Protein AF-A0A1S1NSP8-F1 (afdb_monomer_lite)

Radius of gyration: 18.11 Å; chains: 1; bounding box: 42×46×45 Å

Sequence (226 aa):
MHEIIEPLDAGSFDSPSVDLDLDGEVYVHHPELSVTLRQEPLYSPIDFTTSRAVPGLSDEYPLNHYQHVVRASGTCTVADESHNFNGLGWRDRTWGFRNESVSWVDYTCACITLDDHAVVLYRVIDPSGRIRSRAWQIDDCGQHELGEFSFVRNASGLLAEAAWETVSGQATVTTTRTLGGFWNPLGPGRHHGPTCSVYDEFLELRTDADAPASALVEHGIIRNVS

Organism: NCBI:txid1858794

Foldseek 3Di:
DDDDDFDDDVPDQDTPAWHDDPQAWIFGHDPFKTWTKGWAFAFDKDWCQVVLLPAFPDPVWGKTKIKTKTFIWTWMAGPNDIDTDTGIDMDMDIDIHHDPLQAFAKKKWKWKDADFKIKIWIWTQHPVRDIRIWMWITGHVGIDTFDDKDFDADPVRHGAKIWTADPVGIKMKGFPDWPDKDWDDPDDPDDDFKDWTKMWTWTWIAIPVRGIMIIIMMIIHIDGDD

pLDDT: mean 91.17, std 7.51, range [54.72, 98.75]

Secondary structure (DSSP, 8-state):
---------TT--B-SSEEE-TTSEEEEEETTEEEEEEEEE-SPPEEHHHH--S--SSSSS-EEEEEEEEEEEEEEEETTEEEEEEEEEEEEEEEE---HHHH-SEEEEEEEE-SS-EEEEEEEE-TTS-EEEEEEEEETTEEEE---EEEEE-TTSSEEEEEEEETTEEEEEEEEEEEEEEEE--S-SS-SS-EEEEEEEEEEEEETT--EEEEEEEEEEEE---

Structure (mmCIF, N/CA/C/O backbone):
data_AF-A0A1S1NSP8-F1
#
_entry.id   AF-A0A1S1NSP8-F1
#
loop_
_atom_site.group_PDB
_atom_site.id
_atom_site.type_symbol
_atom_site.label_atom_id
_atom_site.label_alt_id
_atom_site.label_comp_id
_atom_site.label_asym_id
_atom_site.label_entity_id
_atom_site.label_seq_id
_atom_site.pdbx_PDB_ins_code
_atom_site.Cartn_x
_atom_site.Cartn_y
_atom_site.Cartn_z
_atom_site.occupancy
_atom_site.B_iso_or_equiv
_atom_site.auth_seq_id
_atom_site.auth_comp_id
_atom_site.auth_asym_id
_atom_site.auth_atom_id
_atom_site.pdbx_PDB_model_num
ATOM 1 N N . MET A 1 1 ? 21.755 -6.036 -8.253 1.00 54.72 1 MET A N 1
ATOM 2 C CA . MET A 1 1 ? 20.348 -5.642 -8.453 1.00 54.72 1 MET A CA 1
ATOM 3 C C . MET A 1 1 ? 20.355 -4.596 -9.547 1.00 54.72 1 MET A C 1
ATOM 5 O O . MET A 1 1 ? 20.973 -3.554 -9.356 1.00 54.72 1 MET A O 1
ATOM 9 N N . HIS A 1 2 ? 19.813 -4.936 -10.711 1.00 65.31 2 HIS A N 1
ATOM 10 C CA . HIS A 1 2 ? 19.714 -4.035 -11.852 1.00 65.31 2 HIS A CA 1
ATOM 11 C C . HIS A 1 2 ? 18.261 -3.569 -11.938 1.00 65.31 2 HIS A C 1
ATOM 13 O O . HIS A 1 2 ? 17.364 -4.397 -12.038 1.00 65.31 2 HIS A O 1
ATOM 19 N N . GLU A 1 3 ? 18.033 -2.263 -11.828 1.00 77.00 3 GLU A N 1
ATOM 20 C CA . GLU A 1 3 ? 16.750 -1.665 -12.195 1.00 77.00 3 GLU A CA 1
ATOM 21 C C . GLU A 1 3 ? 16.674 -1.627 -13.723 1.00 77.00 3 GLU A C 1
ATOM 23 O O . GLU A 1 3 ? 17.626 -1.197 -14.383 1.00 77.00 3 GLU A O 1
ATOM 28 N N . ILE A 1 4 ? 15.563 -2.104 -14.280 1.00 81.56 4 ILE A N 1
ATOM 29 C CA . ILE A 1 4 ? 15.297 -2.062 -15.716 1.00 81.56 4 ILE A CA 1
ATOM 30 C C . ILE A 1 4 ? 14.279 -0.952 -15.945 1.00 81.56 4 ILE A C 1
ATOM 32 O O . ILE A 1 4 ? 13.194 -0.974 -15.373 1.00 81.56 4 ILE A O 1
ATOM 36 N N . ILE A 1 5 ? 14.646 0.025 -16.771 1.00 83.94 5 ILE A N 1
ATOM 37 C CA . ILE A 1 5 ? 13.776 1.140 -17.143 1.00 83.94 5 ILE A CA 1
ATOM 38 C C . ILE A 1 5 ? 13.500 1.017 -18.637 1.00 83.94 5 ILE A C 1
ATOM 40 O O . ILE A 1 5 ? 14.398 1.223 -19.456 1.00 83.94 5 ILE A O 1
ATOM 44 N N . GLU A 1 6 ? 12.260 0.683 -18.984 1.00 87.31 6 GLU A N 1
ATOM 45 C CA . GLU A 1 6 ? 11.806 0.534 -20.366 1.00 87.31 6 GLU A CA 1
ATOM 46 C C . GLU A 1 6 ? 10.853 1.685 -20.706 1.00 87.31 6 GLU A C 1
ATOM 48 O O . GLU A 1 6 ? 9.912 1.944 -19.953 1.00 87.31 6 GLU A O 1
ATOM 53 N N . PRO A 1 7 ? 11.087 2.427 -21.802 1.00 85.12 7 PRO A N 1
ATOM 54 C CA . PRO A 1 7 ? 10.154 3.459 -22.220 1.00 85.12 7 PRO A CA 1
ATOM 55 C C . PRO A 1 7 ? 8.831 2.819 -22.655 1.00 85.12 7 PRO A C 1
ATOM 57 O O . PRO A 1 7 ? 8.826 1.840 -23.398 1.00 85.12 7 PRO A O 1
ATOM 60 N N . LEU A 1 8 ? 7.723 3.414 -22.221 1.00 86.12 8 LEU A N 1
ATOM 61 C CA . LEU A 1 8 ? 6.367 3.031 -22.598 1.00 86.12 8 LEU A CA 1
ATOM 62 C C . LEU A 1 8 ? 5.709 4.168 -23.375 1.00 86.12 8 LEU A C 1
ATOM 64 O O . LEU A 1 8 ? 5.790 5.334 -22.976 1.00 86.12 8 LEU A O 1
ATOM 68 N N . ASP A 1 9 ? 5.032 3.822 -24.467 1.00 87.38 9 ASP A N 1
ATOM 69 C CA . ASP A 1 9 ? 4.165 4.765 -25.164 1.00 87.38 9 ASP A CA 1
ATOM 70 C C . ASP A 1 9 ? 2.986 5.163 -24.265 1.00 87.38 9 ASP A C 1
ATOM 72 O O . ASP A 1 9 ? 2.499 4.384 -23.442 1.00 87.38 9 ASP A O 1
ATOM 76 N N . ALA A 1 10 ? 2.506 6.397 -24.417 1.00 85.12 10 ALA A N 1
ATOM 77 C CA . ALA A 1 10 ? 1.412 6.904 -23.599 1.00 85.12 10 ALA A CA 1
ATOM 78 C C . ALA A 1 10 ? 0.148 6.039 -23.763 1.00 85.12 10 ALA A C 1
ATOM 80 O O . ALA A 1 10 ? -0.385 5.908 -24.864 1.00 85.12 10 ALA A O 1
ATOM 81 N N . GLY A 1 11 ? -0.349 5.492 -22.650 1.00 83.69 11 GLY A N 1
ATOM 82 C CA . GLY A 1 11 ? -1.514 4.603 -22.636 1.00 83.69 11 GLY A CA 1
ATOM 83 C C . GLY A 1 11 ? -1.214 3.143 -22.992 1.00 83.69 11 GLY A C 1
ATOM 84 O O . GLY A 1 11 ? -2.159 2.364 -23.073 1.00 83.69 11 GLY A O 1
ATOM 85 N N . SER A 1 12 ? 0.058 2.781 -23.191 1.00 88.25 12 SER A N 1
ATOM 86 C CA . SER A 1 12 ? 0.497 1.386 -23.272 1.00 88.25 12 SER A CA 1
ATOM 87 C C . SER A 1 12 ? 0.608 0.769 -21.878 1.00 88.25 12 SER A C 1
ATOM 89 O O . SER A 1 12 ? 0.947 1.457 -20.911 1.00 88.25 12 SER A O 1
ATOM 91 N N . PHE A 1 13 ? 0.364 -0.535 -21.808 1.00 89.12 13 PHE A N 1
ATOM 92 C CA . PHE A 1 13 ? 0.570 -1.373 -20.625 1.00 89.12 13 PHE A CA 1
ATOM 93 C C . PHE A 1 13 ? 1.574 -2.505 -20.895 1.00 89.12 13 PHE A C 1
ATOM 95 O O . PHE A 1 13 ? 1.852 -3.300 -20.004 1.00 89.12 13 PHE A O 1
ATOM 102 N N . ASP A 1 14 ? 2.167 -2.504 -22.093 1.00 90.94 14 ASP A N 1
ATOM 103 C CA . ASP A 1 14 ? 3.063 -3.545 -22.581 1.00 90.94 14 ASP A CA 1
ATOM 104 C C . ASP A 1 14 ? 4.452 -2.969 -22.840 1.00 90.94 14 ASP A C 1
ATOM 106 O O . ASP A 1 14 ? 4.620 -2.001 -23.595 1.00 90.94 14 ASP A O 1
ATOM 110 N N . SER A 1 15 ? 5.455 -3.590 -22.233 1.00 91.50 15 SER A N 1
ATOM 111 C CA . SER A 1 15 ? 6.875 -3.337 -22.433 1.00 91.50 15 SER A CA 1
ATOM 112 C C . SER A 1 15 ? 7.584 -4.628 -22.871 1.00 91.50 15 SER A C 1
ATOM 114 O O . SER A 1 15 ? 6.999 -5.710 -22.829 1.00 91.50 15 SER A O 1
ATOM 116 N N . PRO A 1 16 ? 8.855 -4.569 -23.310 1.00 92.06 16 PRO A N 1
ATOM 117 C CA . PRO A 1 16 ? 9.607 -5.777 -23.646 1.00 92.06 16 PRO A CA 1
ATOM 118 C C . PRO A 1 16 ? 9.678 -6.817 -22.518 1.00 92.06 16 PRO A C 1
ATOM 120 O O . PRO A 1 16 ? 9.729 -8.011 -22.814 1.00 92.06 16 PRO A O 1
ATOM 123 N N . SER A 1 17 ? 9.692 -6.375 -21.256 1.00 93.06 17 SER A N 1
ATOM 124 C CA . SER A 1 17 ? 9.825 -7.257 -20.093 1.00 93.06 17 SER A CA 1
ATOM 125 C C . SER A 1 17 ? 8.537 -7.454 -19.290 1.00 93.06 17 SER A C 1
ATOM 127 O O . SER A 1 17 ? 8.508 -8.363 -18.461 1.00 93.06 17 SER A O 1
ATOM 129 N N . VAL A 1 18 ? 7.496 -6.635 -19.475 1.00 93.25 18 VAL A N 1
ATOM 130 C CA . VAL A 1 18 ? 6.260 -6.682 -18.674 1.00 93.25 18 VAL A CA 1
ATOM 131 C C . VAL A 1 18 ? 5.030 -6.531 -19.564 1.00 93.25 18 VAL A C 1
ATOM 133 O O . VAL A 1 18 ? 4.964 -5.612 -20.372 1.00 93.25 18 VAL A O 1
ATOM 136 N N . ASP A 1 19 ? 4.045 -7.400 -19.370 1.00 94.00 19 ASP A N 1
ATOM 137 C CA . ASP A 1 19 ? 2.699 -7.301 -19.946 1.00 94.00 19 ASP A CA 1
ATOM 138 C C . ASP A 1 19 ? 1.710 -7.156 -18.783 1.00 94.00 19 ASP A C 1
ATOM 140 O O . ASP A 1 19 ? 1.723 -7.954 -17.835 1.00 94.00 19 ASP A O 1
ATOM 144 N N . LEU A 1 20 ? 0.917 -6.087 -18.812 1.00 91.56 20 LEU A N 1
ATOM 145 C CA . LEU A 1 20 ? -0.123 -5.814 -17.829 1.00 91.56 20 LEU A CA 1
ATOM 146 C C . LEU A 1 20 ? -1.486 -5.821 -18.523 1.00 91.56 20 LEU A C 1
ATOM 148 O O . LEU A 1 20 ? -1.942 -4.807 -19.060 1.00 91.56 20 LEU A O 1
ATOM 152 N N . ASP A 1 21 ? -2.190 -6.939 -18.386 1.00 89.62 21 ASP A N 1
ATOM 153 C CA . ASP A 1 21 ? -3.595 -7.031 -18.738 1.00 89.62 21 ASP A CA 1
ATOM 154 C C . ASP A 1 21 ? -4.433 -6.270 -17.702 1.00 89.62 21 ASP A C 1
ATOM 156 O O . ASP A 1 21 ? -4.409 -6.514 -16.487 1.00 89.62 21 ASP A O 1
ATOM 160 N N . LEU A 1 22 ? -5.232 -5.327 -18.193 1.00 87.25 22 LEU A N 1
ATOM 161 C CA . LEU A 1 22 ? -6.125 -4.551 -17.349 1.00 87.25 22 LEU A CA 1
ATOM 162 C C . LEU A 1 22 ? -7.221 -5.408 -16.699 1.00 87.25 22 LEU A C 1
ATOM 164 O O . LEU A 1 22 ? -7.746 -4.980 -15.662 1.00 87.25 22 LEU A O 1
ATOM 168 N N . ASP A 1 23 ? -7.493 -6.608 -17.208 1.00 87.31 23 ASP A N 1
ATOM 169 C CA . ASP A 1 23 ? -8.422 -7.573 -16.613 1.00 87.31 23 ASP A CA 1
ATOM 170 C C . ASP A 1 23 ? -7.820 -8.357 -15.427 1.00 87.31 23 ASP A C 1
ATOM 172 O O . ASP A 1 23 ? -8.530 -9.113 -14.762 1.00 87.31 23 ASP A O 1
ATOM 176 N N . GLY A 1 24 ? -6.560 -8.085 -15.059 1.00 90.50 24 GLY A N 1
ATOM 177 C CA . GLY A 1 24 ? -5.955 -8.534 -13.799 1.00 90.50 24 GLY A CA 1
ATOM 178 C C . GLY A 1 24 ? -4.865 -9.590 -13.947 1.00 90.50 24 GLY A C 1
ATOM 179 O O . GLY A 1 24 ? -4.515 -10.226 -12.952 1.00 90.50 24 GLY A O 1
ATOM 180 N N . GLU A 1 25 ? -4.322 -9.789 -15.143 1.00 95.44 25 GLU A N 1
ATOM 181 C CA . GLU A 1 25 ? -3.161 -10.654 -15.355 1.00 95.44 25 GLU A CA 1
ATOM 182 C C . GLU A 1 25 ? -1.896 -9.805 -15.544 1.00 95.44 25 GLU A C 1
ATOM 184 O O . GLU A 1 25 ? -1.912 -8.753 -16.175 1.00 95.44 25 GLU A O 1
ATOM 189 N N . VAL A 1 26 ? -0.795 -10.229 -14.923 1.00 95.62 26 VAL A N 1
ATOM 190 C CA . VAL A 1 26 ? 0.511 -9.576 -15.044 1.00 95.62 26 VAL A CA 1
ATOM 191 C C . VAL A 1 26 ? 1.540 -10.628 -15.395 1.00 95.62 26 VAL A C 1
ATOM 193 O O . VAL A 1 26 ? 1.688 -11.632 -14.684 1.00 95.62 26 VAL A O 1
ATOM 196 N N . TYR A 1 27 ? 2.290 -10.369 -16.455 1.00 96.50 27 TYR A N 1
ATOM 197 C CA . TYR A 1 27 ? 3.387 -11.213 -16.881 1.00 96.50 27 TYR A CA 1
ATOM 198 C C . TYR A 1 27 ? 4.690 -10.437 -16.841 1.00 96.50 27 TYR A C 1
ATOM 200 O O . TYR A 1 27 ? 4.773 -9.296 -17.283 1.00 96.50 27 TYR A O 1
ATOM 208 N N . VAL A 1 28 ? 5.727 -11.078 -16.312 1.00 95.31 28 VAL A N 1
ATOM 209 C CA . VAL A 1 28 ? 7.099 -10.579 -16.393 1.00 95.31 28 VAL A CA 1
ATOM 210 C C . VAL A 1 28 ? 7.921 -11.608 -17.154 1.00 95.31 28 VAL A C 1
ATOM 212 O O . VAL A 1 28 ? 7.931 -12.795 -16.811 1.00 95.31 28 VAL A O 1
ATOM 215 N N . HIS A 1 29 ? 8.607 -11.146 -18.191 1.00 92.25 29 HIS A N 1
ATOM 216 C CA . HIS A 1 29 ? 9.401 -11.944 -19.113 1.00 92.25 29 HIS A CA 1
ATOM 217 C C . HIS A 1 29 ? 10.838 -11.421 -19.147 1.00 92.25 29 HIS A C 1
ATOM 219 O O . HIS A 1 29 ? 11.236 -10.707 -20.062 1.00 92.25 29 HIS A O 1
ATOM 225 N N . HIS A 1 30 ? 11.641 -11.798 -18.154 1.00 91.38 30 HIS A N 1
ATOM 226 C CA . HIS A 1 30 ? 13.050 -11.427 -18.080 1.00 91.38 30 HIS A CA 1
ATOM 227 C C . HIS A 1 30 ? 13.931 -12.666 -17.818 1.00 91.38 30 HIS A C 1
ATOM 229 O O . HIS A 1 30 ? 13.509 -13.565 -17.087 1.00 91.38 30 HIS A O 1
ATOM 235 N N . PRO A 1 31 ? 15.167 -12.751 -18.358 1.00 89.06 31 PRO A N 1
ATOM 236 C CA . PRO A 1 31 ? 16.046 -13.903 -18.126 1.00 89.06 31 PRO A CA 1
ATOM 237 C C . PRO A 1 31 ? 16.324 -14.216 -16.648 1.00 89.06 31 PRO A C 1
ATOM 239 O O . PRO A 1 31 ? 16.568 -15.366 -16.306 1.00 89.06 31 PRO A O 1
ATOM 242 N N . GLU A 1 32 ? 16.288 -13.204 -15.779 1.00 89.44 32 GLU A N 1
ATOM 243 C CA . GLU A 1 32 ? 16.526 -13.361 -14.333 1.00 89.44 32 GLU A CA 1
ATOM 244 C C . GLU A 1 32 ? 15.236 -13.416 -13.493 1.00 89.44 32 GLU A C 1
ATOM 246 O O . GLU A 1 32 ? 15.298 -13.732 -12.304 1.00 89.44 32 GLU A O 1
ATOM 251 N N . LEU A 1 33 ? 14.081 -13.088 -14.086 1.00 92.56 33 LEU A N 1
ATOM 252 C CA . LEU A 1 33 ? 12.790 -13.007 -13.403 1.00 92.56 33 LEU A CA 1
ATOM 253 C C . LEU A 1 33 ? 11.659 -13.344 -14.375 1.00 92.56 33 LEU A C 1
ATOM 255 O O . LEU A 1 33 ? 11.429 -12.623 -15.345 1.00 92.56 33 LEU A O 1
ATOM 259 N N . SER A 1 34 ? 10.896 -14.387 -14.068 1.00 95.69 34 SER A N 1
ATOM 260 C CA . SER A 1 34 ? 9.634 -14.653 -14.753 1.00 95.69 34 SER A CA 1
ATOM 261 C C . SER A 1 34 ? 8.489 -14.673 -13.759 1.00 95.69 34 SER A C 1
ATOM 263 O O . SER A 1 34 ? 8.582 -15.329 -12.728 1.00 95.69 34 SER A O 1
ATOM 265 N N . VAL A 1 35 ? 7.409 -13.957 -14.058 1.00 96.94 35 VAL A N 1
ATOM 266 C CA . VAL A 1 35 ? 6.212 -13.926 -13.212 1.00 96.94 35 VAL A CA 1
ATOM 267 C C . VAL A 1 35 ? 4.993 -14.162 -14.082 1.00 96.94 35 VAL A C 1
ATOM 269 O O . VAL A 1 35 ? 4.885 -13.621 -15.176 1.00 96.94 35 VAL A O 1
ATOM 272 N N . THR A 1 36 ? 4.070 -14.973 -13.587 1.00 97.50 36 THR A N 1
ATOM 273 C CA . THR A 1 36 ? 2.676 -14.990 -14.024 1.00 97.50 36 THR A CA 1
ATOM 274 C C . THR A 1 36 ? 1.841 -14.757 -12.786 1.00 97.50 36 THR A C 1
ATOM 276 O O . THR A 1 36 ? 1.918 -15.542 -11.843 1.00 97.50 36 THR A O 1
ATOM 279 N N . LEU A 1 37 ? 1.087 -13.670 -12.771 1.00 97.38 37 LEU A N 1
ATOM 280 C CA . LEU A 1 37 ? 0.260 -13.240 -11.655 1.00 97.38 37 LEU A CA 1
ATOM 281 C C . LEU A 1 37 ? -1.164 -13.034 -12.163 1.00 97.38 37 LEU A C 1
ATOM 283 O O . LEU A 1 37 ? -1.373 -12.349 -13.154 1.00 97.38 37 LEU A O 1
ATOM 287 N N . ARG A 1 38 ? -2.135 -13.576 -11.437 1.00 97.38 38 ARG A N 1
ATOM 288 C CA . ARG A 1 38 ? -3.560 -13.308 -11.603 1.00 97.38 38 ARG A CA 1
ATOM 289 C C . ARG A 1 38 ? -4.090 -12.623 -10.353 1.00 97.38 38 ARG A C 1
ATOM 291 O O . ARG A 1 38 ? -3.841 -13.084 -9.235 1.00 97.38 38 ARG A O 1
ATOM 298 N N . GLN A 1 39 ? -4.825 -11.540 -10.553 1.00 96.81 39 GLN A N 1
ATOM 299 C CA . GLN A 1 39 ? -5.426 -10.711 -9.521 1.00 96.81 39 GLN A CA 1
ATOM 300 C C . GLN A 1 39 ? -6.947 -10.821 -9.611 1.00 96.81 39 GLN A C 1
ATOM 302 O O . GLN A 1 39 ? -7.566 -10.318 -10.544 1.00 96.81 39 GLN A O 1
ATOM 307 N N . GLU A 1 40 ? -7.556 -11.464 -8.622 1.00 96.19 40 GLU A N 1
ATOM 308 C CA . GLU A 1 40 ? -9.007 -11.605 -8.533 1.00 96.19 40 GLU A CA 1
ATOM 309 C C . GLU A 1 40 ? -9.545 -10.648 -7.470 1.00 96.19 40 GLU A C 1
ATOM 311 O O . GLU A 1 40 ? -9.159 -10.761 -6.303 1.00 96.19 40 GLU A O 1
ATOM 316 N N . PRO A 1 41 ? -10.408 -9.689 -7.828 1.00 94.56 41 PRO A N 1
ATOM 317 C CA . PRO A 1 41 ? -10.927 -8.759 -6.843 1.00 94.56 41 PRO A CA 1
ATOM 318 C C . PRO A 1 41 ? -11.816 -9.444 -5.803 1.00 94.56 41 PRO A C 1
ATOM 320 O O . PRO A 1 41 ? -12.640 -10.286 -6.153 1.00 94.56 41 PRO A O 1
ATOM 323 N N . LEU A 1 42 ? -11.646 -9.079 -4.526 1.00 94.88 42 LEU A N 1
ATOM 324 C CA . LEU A 1 42 ? -12.437 -9.658 -3.430 1.00 94.88 42 LEU A CA 1
ATOM 325 C C . LEU A 1 42 ? -13.740 -8.892 -3.178 1.00 94.88 42 LEU A C 1
ATOM 327 O O . LEU A 1 42 ? -14.792 -9.509 -3.071 1.00 94.88 42 LEU A O 1
ATOM 331 N N . TYR A 1 43 ? -13.679 -7.559 -3.126 1.00 95.44 43 TYR A N 1
ATOM 332 C CA . TYR A 1 43 ? -14.831 -6.695 -2.824 1.00 95.44 43 TYR A CA 1
ATOM 333 C C . TYR A 1 43 ? -15.059 -5.658 -3.929 1.00 95.44 43 TYR A C 1
ATOM 335 O O . TYR A 1 43 ? -14.478 -5.758 -5.005 1.00 95.44 43 TYR A O 1
ATOM 343 N N . SER A 1 44 ? -15.896 -4.644 -3.700 1.00 93.38 44 SER A N 1
ATOM 344 C CA . SER A 1 44 ? -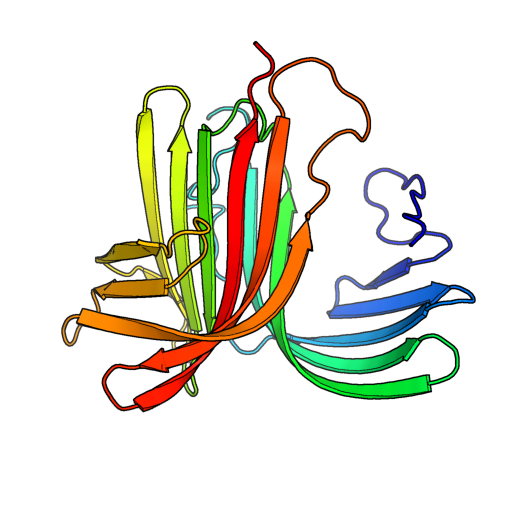15.957 -3.477 -4.596 1.00 93.38 44 SER A CA 1
ATOM 345 C C . SER A 1 44 ? -14.717 -2.583 -4.425 1.00 93.38 44 SER A C 1
ATOM 347 O O . SER A 1 44 ? -14.189 -2.501 -3.318 1.00 93.38 44 SER A O 1
ATOM 349 N N . PRO A 1 45 ? -14.236 -1.887 -5.470 1.00 92.81 45 PRO A N 1
ATOM 350 C CA . PRO A 1 45 ? -13.126 -0.951 -5.314 1.00 92.81 45 PRO A CA 1
ATOM 351 C C . PRO A 1 45 ? -13.548 0.270 -4.486 1.00 92.81 45 PRO A C 1
ATOM 353 O O . PRO A 1 45 ? -14.684 0.742 -4.592 1.00 92.81 45 PRO A O 1
ATOM 356 N N . ILE A 1 46 ? -12.613 0.830 -3.717 1.00 93.19 46 ILE A N 1
ATOM 357 C CA . ILE A 1 46 ? -12.793 2.148 -3.103 1.00 93.19 46 ILE A CA 1
ATOM 358 C C . ILE A 1 46 ? -12.607 3.213 -4.175 1.00 93.19 46 ILE A C 1
ATOM 360 O O . ILE A 1 46 ? -11.608 3.212 -4.898 1.00 93.19 46 ILE A O 1
ATOM 364 N N . ASP A 1 47 ? -13.561 4.138 -4.249 1.00 91.62 47 ASP A N 1
ATOM 365 C CA . ASP A 1 47 ? -13.549 5.255 -5.189 1.00 91.62 47 ASP A CA 1
ATOM 366 C C . ASP A 1 47 ? -13.038 6.537 -4.510 1.00 91.62 47 ASP A C 1
ATOM 368 O O . ASP A 1 47 ? -13.762 7.196 -3.759 1.00 91.62 47 ASP A O 1
ATOM 372 N N . PHE A 1 48 ? -11.799 6.943 -4.807 1.00 88.88 48 PHE A N 1
ATOM 373 C CA . PHE A 1 48 ? -11.267 8.239 -4.360 1.00 88.88 48 PHE A CA 1
ATOM 374 C C . PHE A 1 48 ? -11.491 9.377 -5.357 1.00 88.88 48 PHE A C 1
ATOM 376 O O . PHE A 1 48 ? -11.122 10.523 -5.081 1.00 88.88 48 PHE A O 1
ATOM 383 N N . THR A 1 49 ? -12.104 9.108 -6.509 1.00 87.12 49 THR A N 1
ATOM 384 C CA . THR A 1 49 ? -12.370 10.125 -7.534 1.00 87.12 49 THR A CA 1
ATOM 385 C C . THR A 1 49 ? -13.345 11.186 -7.024 1.00 87.12 49 THR A C 1
ATOM 387 O O . THR A 1 49 ? -13.210 12.363 -7.360 1.00 87.12 49 THR A O 1
ATOM 390 N N . THR A 1 50 ? -14.276 10.798 -6.151 1.00 84.19 50 THR A N 1
ATOM 391 C CA . THR A 1 50 ? -15.264 11.706 -5.552 1.00 84.19 50 THR A CA 1
ATOM 392 C C . THR A 1 50 ? -14.757 12.361 -4.269 1.00 84.19 50 THR A C 1
ATOM 394 O O . THR A 1 50 ? -14.921 13.568 -4.091 1.00 84.19 50 THR A O 1
ATOM 397 N N . SER A 1 51 ? -14.091 11.599 -3.396 1.00 82.31 51 SER A N 1
ATOM 398 C CA . SER A 1 51 ? -13.613 12.084 -2.095 1.00 82.31 51 SER A CA 1
ATOM 399 C C . SER A 1 51 ? -12.393 13.003 -2.194 1.00 82.31 51 SER A C 1
ATOM 401 O O . SER A 1 51 ? -12.126 13.761 -1.257 1.00 82.31 51 SER A O 1
ATOM 403 N N . ARG A 1 52 ? -11.653 12.948 -3.315 1.00 84.38 52 ARG A N 1
ATOM 404 C CA . ARG A 1 52 ? -10.396 13.690 -3.537 1.00 84.38 52 ARG A CA 1
ATOM 405 C C . ARG A 1 52 ? -9.376 13.456 -2.419 1.00 84.38 52 ARG A C 1
ATOM 407 O O . ARG A 1 52 ? -8.649 14.369 -2.017 1.00 84.38 52 ARG A O 1
ATOM 414 N N . ALA A 1 53 ? -9.357 12.226 -1.907 1.00 81.81 53 ALA A N 1
ATOM 415 C CA . ALA A 1 53 ? -8.486 11.811 -0.815 1.00 81.81 53 ALA A CA 1
ATOM 416 C C . ALA A 1 53 ? -7.009 11.916 -1.192 1.00 81.81 53 ALA A C 1
ATOM 418 O O . ALA A 1 53 ? -6.220 12.484 -0.438 1.00 81.81 53 ALA A O 1
ATOM 419 N N . VAL A 1 54 ? -6.672 11.448 -2.396 1.00 85.75 54 VAL A N 1
ATOM 420 C CA . VAL A 1 54 ? -5.342 11.604 -2.980 1.00 85.75 54 VAL A CA 1
ATOM 421 C C . VAL A 1 54 ? -5.279 12.968 -3.679 1.00 85.75 54 VAL A C 1
ATOM 423 O O . VAL A 1 54 ? -6.066 13.218 -4.599 1.00 85.75 54 VAL A O 1
ATOM 426 N N . PRO A 1 55 ? -4.396 13.886 -3.251 1.00 83.62 55 PRO A N 1
ATOM 427 C CA . PRO A 1 55 ? -4.310 15.209 -3.850 1.00 83.62 55 PRO A CA 1
ATOM 428 C C . PRO A 1 55 ? -3.742 15.133 -5.272 1.00 83.62 55 PRO A C 1
ATOM 430 O O . PRO A 1 55 ? -2.762 14.437 -5.534 1.00 83.62 55 PRO A O 1
ATOM 433 N N . GLY A 1 56 ? -4.355 15.886 -6.186 1.00 85.38 56 GLY A N 1
ATOM 434 C CA . GLY A 1 56 ? -3.788 16.149 -7.507 1.00 85.38 56 GLY A CA 1
ATOM 435 C C . GLY A 1 56 ? -2.794 17.304 -7.501 1.00 85.38 56 GLY A C 1
ATOM 436 O O . GLY A 1 56 ? -2.341 17.765 -6.450 1.00 85.38 56 GLY A O 1
ATOM 437 N N . LEU A 1 57 ? -2.466 17.785 -8.697 1.00 85.88 57 LEU A N 1
ATOM 438 C CA . LEU A 1 57 ? -1.609 18.956 -8.880 1.00 85.88 57 LEU A CA 1
ATOM 439 C C . LEU A 1 57 ? -2.301 20.244 -8.402 1.00 85.88 57 LEU A C 1
ATOM 441 O O . LEU A 1 57 ? -1.662 21.115 -7.815 1.00 85.88 57 LEU A O 1
ATOM 445 N N . SER A 1 58 ? -3.606 20.364 -8.647 1.00 83.19 58 SER A N 1
ATOM 446 C CA . SER A 1 58 ? -4.467 21.437 -8.139 1.00 83.19 58 SER A CA 1
ATOM 447 C C . SER A 1 58 ? -5.934 20.994 -8.155 1.00 83.19 58 SER A C 1
ATOM 449 O O . SER A 1 58 ? -6.253 19.908 -8.639 1.00 83.19 58 SER A O 1
ATOM 451 N N . ASP A 1 59 ? -6.845 21.840 -7.671 1.00 80.62 59 ASP A N 1
ATOM 452 C CA . ASP A 1 59 ? -8.285 21.560 -7.748 1.00 80.62 59 ASP A CA 1
ATOM 453 C C . ASP A 1 59 ? -8.804 21.539 -9.205 1.00 80.62 59 ASP A C 1
ATOM 455 O O . ASP A 1 59 ? -9.734 20.798 -9.519 1.00 80.62 59 ASP A O 1
ATOM 459 N N . GLU A 1 60 ? -8.181 22.305 -10.112 1.00 86.75 60 GLU A N 1
ATOM 460 C CA . GLU A 1 60 ? -8.488 22.302 -11.557 1.00 86.75 60 GLU A CA 1
ATOM 461 C C . GLU A 1 60 ? -7.894 21.087 -12.286 1.00 86.75 60 GLU A C 1
ATOM 463 O O . GLU A 1 60 ? -8.401 20.669 -13.327 1.00 86.75 60 GLU A O 1
ATOM 468 N N . TYR A 1 61 ? -6.833 20.505 -11.724 1.00 85.50 61 TYR A N 1
ATOM 469 C CA . TYR A 1 61 ? -6.101 19.371 -12.279 1.00 85.50 61 TYR A CA 1
ATOM 470 C C . TYR A 1 61 ? -6.131 18.200 -11.293 1.00 85.50 61 TYR A C 1
ATOM 472 O O . TYR A 1 61 ? -5.122 17.907 -10.636 1.00 85.50 61 TYR A O 1
ATOM 480 N N . PRO A 1 62 ? -7.295 17.537 -11.156 1.00 86.00 62 PRO A N 1
ATOM 481 C CA . PRO A 1 62 ? -7.470 16.515 -10.149 1.00 86.00 62 PRO A CA 1
ATOM 482 C C . PRO A 1 62 ? -6.715 15.236 -10.502 1.00 86.00 62 PRO A C 1
ATOM 484 O O . PRO A 1 62 ? -6.445 14.919 -11.667 1.00 86.00 62 PRO A O 1
ATOM 487 N N . LEU A 1 63 ? -6.462 14.462 -9.455 1.00 89.88 63 LEU A N 1
ATOM 488 C CA . LEU A 1 63 ? -6.060 13.074 -9.551 1.00 89.88 63 LEU A CA 1
ATOM 489 C C . LEU A 1 63 ? -7.272 12.189 -9.278 1.00 89.88 63 LEU A C 1
ATOM 491 O O . LEU A 1 63 ? -8.115 12.496 -8.428 1.00 89.88 63 LEU A O 1
ATOM 495 N N . ASN A 1 64 ? -7.361 11.098 -10.018 1.00 91.88 64 ASN A N 1
ATOM 496 C CA . ASN A 1 64 ? -8.352 10.062 -9.814 1.00 91.88 64 ASN A CA 1
ATOM 497 C C . ASN A 1 64 ? -7.627 8.805 -9.351 1.00 91.88 64 ASN A C 1
ATOM 499 O O . ASN A 1 64 ? -6.539 8.498 -9.844 1.00 91.88 64 ASN A O 1
ATOM 503 N N . HIS A 1 65 ? -8.226 8.112 -8.389 1.00 92.81 65 HIS A N 1
ATOM 504 C CA . HIS A 1 65 ? -7.637 6.932 -7.788 1.00 92.81 65 HIS A CA 1
ATOM 505 C C . HIS A 1 65 ? -8.730 5.931 -7.421 1.00 92.81 65 HIS A C 1
ATOM 507 O O . HIS A 1 65 ? -9.759 6.308 -6.856 1.00 92.81 65 HIS A O 1
ATOM 513 N N . TYR A 1 66 ? -8.484 4.669 -7.750 1.00 93.31 66 TYR A N 1
ATOM 514 C CA . TYR A 1 66 ? -9.220 3.522 -7.236 1.00 93.31 66 TYR A CA 1
ATOM 515 C C . TYR A 1 66 ? -8.267 2.625 -6.472 1.00 93.31 66 TYR A C 1
ATOM 517 O O . TYR A 1 66 ? -7.121 2.463 -6.891 1.00 93.31 66 TYR A O 1
ATOM 525 N N . GLN A 1 67 ? -8.771 2.003 -5.414 1.00 93.50 67 GLN A N 1
ATOM 526 C CA . GLN A 1 67 ? -8.021 1.020 -4.651 1.00 93.50 67 GLN A CA 1
ATOM 527 C C . GLN A 1 67 ? -8.842 -0.244 -4.453 1.00 93.50 67 GLN A C 1
ATOM 529 O O . GLN A 1 67 ? -10.025 -0.184 -4.119 1.00 93.50 67 GLN A O 1
ATOM 534 N N . HIS A 1 68 ? -8.222 -1.395 -4.682 1.00 94.38 68 HIS A N 1
ATOM 535 C CA . HIS A 1 68 ? -8.927 -2.664 -4.747 1.00 94.38 68 HIS A CA 1
ATOM 536 C C . HIS A 1 68 ? -8.137 -3.755 -4.043 1.00 94.38 68 HIS A C 1
ATOM 538 O O . HIS A 1 68 ? -7.006 -4.049 -4.423 1.00 94.38 68 HIS A O 1
ATOM 544 N N . VAL A 1 69 ? -8.734 -4.376 -3.031 1.00 96.00 69 VAL A N 1
ATOM 545 C CA . VAL A 1 69 ? -8.176 -5.595 -2.447 1.00 96.00 69 VAL A CA 1
ATOM 546 C C . VAL A 1 69 ? -8.417 -6.777 -3.390 1.00 96.00 69 VAL A C 1
ATOM 548 O O . VAL A 1 69 ? -9.519 -6.970 -3.914 1.00 96.00 69 VAL A O 1
ATOM 551 N N . VAL A 1 70 ? -7.368 -7.562 -3.620 1.00 96.06 70 VAL A N 1
ATOM 552 C CA . VAL A 1 70 ? -7.365 -8.692 -4.550 1.00 96.06 70 VAL A CA 1
ATOM 553 C C . VAL A 1 70 ? -6.799 -9.941 -3.884 1.00 96.06 70 VAL A C 1
ATOM 555 O O . VAL A 1 70 ? -5.926 -9.873 -3.017 1.00 96.06 70 VAL A O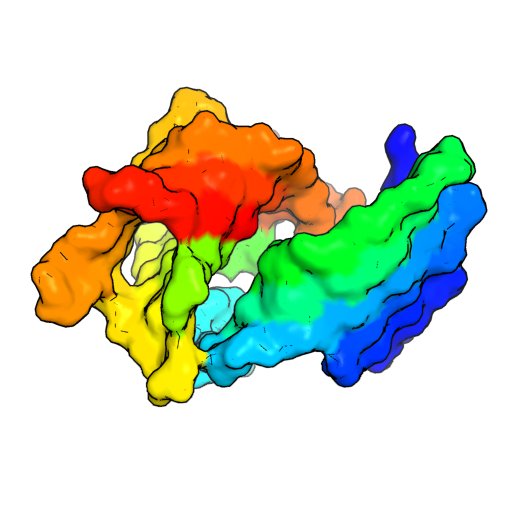 1
ATOM 558 N N . ARG A 1 71 ? -7.241 -11.107 -4.342 1.00 96.12 71 ARG A N 1
ATOM 559 C CA . ARG A 1 71 ? -6.487 -12.349 -4.212 1.00 96.12 71 ARG A CA 1
ATOM 560 C C . ARG A 1 71 ? -5.475 -12.407 -5.348 1.00 96.12 71 ARG A C 1
ATOM 562 O O . ARG A 1 71 ? -5.846 -12.372 -6.517 1.00 96.12 71 ARG A O 1
ATOM 569 N N . ALA A 1 72 ? -4.202 -12.490 -4.996 1.00 96.50 72 ALA A N 1
ATOM 570 C CA . ALA A 1 72 ? -3.091 -12.584 -5.930 1.00 96.50 72 ALA A CA 1
ATOM 571 C C . ALA A 1 72 ? -2.572 -14.022 -5.944 1.00 96.50 72 ALA A C 1
ATOM 573 O O . ALA A 1 72 ? -2.175 -14.554 -4.907 1.00 96.50 72 ALA A O 1
ATOM 574 N N . SER A 1 73 ? -2.561 -14.664 -7.106 1.00 98.06 73 SER A N 1
ATOM 575 C CA . SER A 1 73 ? -2.040 -16.026 -7.244 1.00 98.06 73 SER A CA 1
ATOM 576 C C . SER A 1 73 ? -1.222 -16.185 -8.510 1.00 98.06 73 SER A C 1
ATOM 578 O O . SER A 1 73 ? -1.423 -15.447 -9.473 1.00 98.06 73 SER A O 1
ATOM 580 N N . GLY A 1 74 ? -0.283 -17.124 -8.505 1.00 97.88 74 GLY A N 1
ATOM 581 C CA . GLY A 1 74 ? 0.592 -17.295 -9.648 1.00 97.88 74 GLY A CA 1
ATOM 582 C C . GLY A 1 74 ? 1.881 -18.039 -9.358 1.00 97.88 74 GLY A C 1
ATOM 583 O O . GLY A 1 74 ? 2.021 -18.732 -8.345 1.00 97.88 74 GLY A O 1
ATOM 584 N N . THR A 1 75 ? 2.827 -17.862 -10.271 1.00 98.00 75 THR A N 1
ATOM 585 C CA . THR A 1 75 ? 4.158 -18.458 -10.219 1.00 98.00 75 THR A CA 1
ATOM 586 C C . THR A 1 75 ? 5.198 -17.376 -10.468 1.00 98.00 75 THR A C 1
ATOM 588 O O . THR A 1 75 ? 5.040 -16.537 -11.353 1.00 98.00 75 THR A O 1
ATOM 591 N N . CYS A 1 76 ? 6.266 -17.396 -9.680 1.00 97.25 76 CYS A N 1
ATOM 592 C CA . CYS A 1 76 ? 7.436 -16.548 -9.840 1.00 97.25 76 CYS A CA 1
ATOM 593 C C . CYS A 1 76 ? 8.672 -17.441 -9.942 1.00 97.25 76 CYS A C 1
ATOM 595 O O . CYS A 1 76 ? 8.848 -18.339 -9.120 1.00 97.25 76 CYS A O 1
ATOM 597 N N . THR A 1 77 ? 9.519 -17.198 -10.933 1.00 96.75 77 THR A N 1
ATOM 598 C CA . THR A 1 77 ? 10.815 -17.849 -11.086 1.00 96.75 77 THR A CA 1
ATOM 599 C C . THR A 1 77 ? 11.918 -16.808 -10.963 1.00 96.75 77 THR A C 1
ATOM 601 O O . THR A 1 77 ? 11.941 -15.846 -11.732 1.00 96.75 77 THR A O 1
ATOM 604 N N . VAL A 1 78 ? 12.837 -17.013 -10.019 1.00 93.19 78 VAL A N 1
ATOM 605 C CA . VAL A 1 78 ? 14.006 -16.157 -9.767 1.00 93.19 78 VAL A CA 1
ATOM 606 C C . VAL A 1 78 ? 15.230 -17.049 -9.638 1.00 93.19 78 VAL A C 1
ATOM 608 O O . VAL A 1 78 ? 15.197 -18.012 -8.881 1.00 93.19 78 VAL A O 1
ATOM 611 N N . ALA A 1 79 ? 16.316 -16.728 -10.348 1.00 87.06 79 AL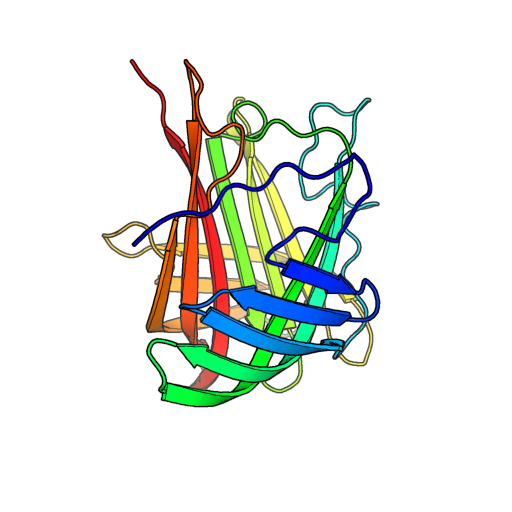A A N 1
ATOM 612 C CA . ALA A 1 79 ? 17.569 -17.497 -10.293 1.00 87.06 79 ALA A CA 1
ATOM 613 C C . ALA A 1 79 ? 17.366 -19.021 -10.476 1.00 87.06 79 ALA A C 1
ATOM 615 O O . ALA A 1 79 ? 17.923 -19.823 -9.731 1.00 87.06 79 ALA A O 1
ATOM 616 N N . ASP A 1 80 ? 16.540 -19.401 -11.458 1.00 87.38 80 ASP A N 1
ATOM 617 C CA . ASP A 1 80 ? 16.134 -20.781 -11.776 1.00 87.38 80 ASP A CA 1
ATOM 618 C C . ASP A 1 80 ? 15.291 -21.506 -10.703 1.00 87.38 80 ASP A C 1
ATOM 620 O O . ASP A 1 80 ? 14.892 -22.657 -10.903 1.00 87.38 80 ASP A O 1
ATOM 624 N N . GLU A 1 81 ? 14.943 -20.845 -9.596 1.00 95.81 81 GLU A N 1
ATOM 625 C CA . GLU A 1 81 ? 14.028 -21.372 -8.581 1.00 95.81 81 GLU A CA 1
ATOM 626 C C . GLU A 1 81 ? 12.602 -20.896 -8.842 1.00 95.81 81 GLU A C 1
ATOM 628 O O . GLU A 1 81 ? 12.354 -19.702 -8.996 1.00 95.81 81 GLU A O 1
ATOM 633 N N . SER A 1 82 ? 11.653 -21.835 -8.887 1.00 96.75 82 SER A N 1
ATOM 634 C CA . SER A 1 82 ? 10.241 -21.541 -9.134 1.00 96.75 82 SER A CA 1
ATOM 635 C C . SER A 1 82 ? 9.414 -21.670 -7.859 1.00 96.75 82 SER A C 1
ATOM 637 O O . SER A 1 82 ? 9.465 -22.684 -7.157 1.00 96.75 82 SER A O 1
ATOM 639 N N . HIS A 1 83 ? 8.613 -20.647 -7.585 1.00 97.00 83 HIS A N 1
ATOM 640 C CA . HIS A 1 83 ? 7.760 -20.529 -6.415 1.00 97.00 83 HIS A CA 1
ATOM 641 C C . HIS A 1 83 ? 6.325 -20.252 -6.850 1.00 97.00 83 HIS A C 1
ATOM 643 O O . HIS A 1 83 ? 6.053 -19.295 -7.573 1.00 97.00 83 HIS A O 1
ATOM 649 N N . ASN A 1 84 ? 5.388 -21.060 -6.358 1.00 97.94 84 ASN A N 1
ATOM 650 C CA . ASN A 1 84 ? 3.968 -20.749 -6.467 1.00 97.94 84 ASN A CA 1
ATOM 651 C C . ASN A 1 84 ? 3.543 -19.893 -5.278 1.00 97.94 84 ASN A C 1
ATOM 653 O O . ASN A 1 84 ? 3.974 -20.140 -4.150 1.00 97.94 84 ASN A O 1
ATOM 657 N N . PHE A 1 85 ? 2.659 -18.933 -5.516 1.00 95.56 85 PHE A N 1
ATOM 658 C CA . PHE A 1 85 ? 2.088 -18.097 -4.470 1.00 95.56 85 PHE A CA 1
ATOM 659 C C . PHE A 1 85 ? 0.569 -17.989 -4.624 1.00 95.56 85 PHE A C 1
ATOM 661 O O . PHE A 1 85 ? 0.014 -18.064 -5.719 1.00 95.56 85 PHE A O 1
ATOM 668 N N . ASN A 1 86 ? -0.107 -17.834 -3.489 1.00 96.62 86 ASN A N 1
ATOM 669 C CA . ASN A 1 86 ? -1.528 -17.529 -3.386 1.00 96.62 86 ASN A CA 1
ATOM 670 C C . ASN A 1 86 ? -1.713 -16.735 -2.097 1.00 96.62 86 ASN A C 1
ATOM 672 O O . ASN A 1 86 ? -1.563 -17.278 -1.002 1.00 96.62 86 ASN A O 1
ATOM 676 N N . GLY A 1 87 ? -1.975 -15.448 -2.241 1.00 93.94 87 GLY A N 1
ATOM 677 C CA . GLY A 1 87 ? -2.046 -14.516 -1.136 1.00 93.94 87 GLY A CA 1
ATOM 678 C C . GLY A 1 87 ? -3.024 -13.391 -1.410 1.00 93.94 87 GLY A C 1
ATOM 679 O O . GLY A 1 87 ? -3.832 -13.431 -2.339 1.00 93.94 87 GLY A O 1
ATOM 680 N N . LEU A 1 88 ? -2.943 -12.387 -0.554 1.00 93.69 88 LEU A N 1
ATOM 681 C CA . LEU A 1 88 ? -3.709 -11.160 -0.653 1.00 93.69 88 LEU A CA 1
ATOM 682 C C . LEU A 1 88 ? -2.805 -10.068 -1.211 1.00 93.69 88 LEU A C 1
ATOM 684 O O . LEU A 1 88 ? -1.595 -10.067 -0.984 1.00 93.69 88 LEU A O 1
ATOM 688 N N . GLY A 1 89 ? -3.400 -9.150 -1.951 1.00 93.12 89 GLY A N 1
ATOM 689 C CA . GLY A 1 89 ? -2.713 -8.003 -2.506 1.00 93.12 89 GLY A CA 1
ATOM 690 C C . GLY A 1 89 ? -3.654 -6.825 -2.645 1.00 93.12 89 GLY A C 1
ATOM 691 O O . GLY A 1 89 ? -4.856 -6.912 -2.385 1.00 93.12 89 GLY A O 1
ATOM 692 N N . TRP A 1 90 ? -3.082 -5.724 -3.098 1.00 94.19 90 TRP A N 1
ATOM 693 C CA . TRP A 1 90 ? -3.814 -4.517 -3.418 1.00 94.19 90 TRP A CA 1
ATOM 694 C C . TRP A 1 90 ? -3.457 -4.095 -4.831 1.00 94.19 90 TRP A C 1
ATOM 696 O O . TRP A 1 90 ? -2.300 -4.164 -5.239 1.00 94.19 90 TRP A O 1
ATOM 706 N N . ARG A 1 91 ? -4.475 -3.687 -5.576 1.00 92.62 91 ARG A N 1
ATOM 707 C CA . ARG A 1 91 ? -4.351 -3.090 -6.895 1.00 92.62 91 ARG A CA 1
ATOM 708 C C . ARG A 1 91 ? -4.842 -1.662 -6.790 1.00 92.62 91 ARG A C 1
ATOM 710 O O . ARG A 1 91 ? -5.985 -1.430 -6.394 1.00 92.62 91 ARG A O 1
ATOM 717 N N . ASP A 1 92 ? -3.994 -0.718 -7.150 1.00 90.69 92 ASP A N 1
ATOM 718 C CA . ASP A 1 92 ? -4.393 0.664 -7.314 1.00 90.69 92 ASP A CA 1
ATOM 719 C C . ASP A 1 92 ? -4.490 1.028 -8.799 1.00 90.69 92 ASP A C 1
ATOM 721 O O . ASP A 1 92 ? -3.935 0.380 -9.691 1.00 90.69 92 ASP A O 1
ATOM 725 N N . ARG A 1 93 ? -5.272 2.063 -9.089 1.00 89.88 93 ARG A N 1
ATOM 726 C CA . ARG A 1 93 ? -5.290 2.695 -10.405 1.00 89.88 93 ARG A CA 1
ATOM 727 C C . ARG A 1 93 ? -5.320 4.190 -10.206 1.00 89.88 93 ARG A C 1
ATOM 729 O O . ARG A 1 93 ? -6.349 4.732 -9.815 1.00 89.88 93 ARG A O 1
ATOM 736 N N . THR A 1 94 ? -4.220 4.845 -10.551 1.00 89.56 94 THR A N 1
ATOM 737 C CA . THR A 1 94 ? -4.065 6.295 -10.431 1.00 89.56 94 THR A CA 1
ATOM 738 C C . THR A 1 94 ? -3.917 6.932 -11.809 1.00 89.56 94 THR A C 1
ATOM 740 O O . THR A 1 94 ? -3.097 6.489 -12.608 1.00 89.56 94 THR A O 1
ATOM 743 N N . TRP A 1 95 ? -4.682 7.985 -12.106 1.00 89.62 95 TRP A N 1
ATOM 744 C CA . TRP A 1 95 ? -4.508 8.768 -13.336 1.00 89.62 95 TRP A CA 1
ATOM 745 C C . TRP A 1 95 ? -4.953 10.218 -13.156 1.00 89.62 95 TRP A C 1
ATOM 747 O O . TRP A 1 95 ? -5.837 10.531 -12.357 1.00 89.62 95 TRP A O 1
ATOM 757 N N . GLY A 1 96 ? -4.358 11.115 -13.937 1.00 90.06 96 GLY A N 1
ATOM 758 C CA . GLY A 1 96 ? -4.568 12.556 -13.837 1.00 90.06 96 GLY A CA 1
ATOM 759 C C . GLY A 1 96 ? -3.252 13.283 -13.596 1.00 90.06 96 GLY A C 1
ATOM 760 O O . GLY A 1 96 ? -2.177 12.754 -13.874 1.00 90.06 96 GLY A O 1
ATOM 761 N N . PHE A 1 97 ? -3.339 14.510 -13.096 1.00 87.50 97 PHE A N 1
ATOM 762 C CA . PHE A 1 97 ? -2.171 15.362 -12.908 1.00 87.50 97 PHE A CA 1
ATOM 763 C C . PHE A 1 97 ? -1.657 15.228 -11.479 1.00 87.50 97 PHE A C 1
ATOM 765 O O . PHE A 1 97 ? -2.381 15.504 -10.521 1.00 87.50 97 PHE A O 1
ATOM 772 N N . ARG A 1 98 ? -0.395 14.826 -11.341 1.00 86.12 98 ARG A N 1
ATOM 773 C CA . ARG A 1 98 ? 0.274 14.619 -10.055 1.00 86.12 98 ARG A CA 1
ATOM 774 C C . ARG A 1 98 ? 1.685 15.183 -10.113 1.00 86.12 98 ARG A C 1
ATOM 776 O O . ARG A 1 98 ? 2.341 15.118 -11.150 1.00 86.12 98 ARG A O 1
ATOM 783 N N . ASN A 1 99 ? 2.130 15.742 -8.997 1.00 84.25 99 ASN A N 1
ATOM 784 C CA . ASN A 1 99 ? 3.540 15.973 -8.731 1.00 84.25 99 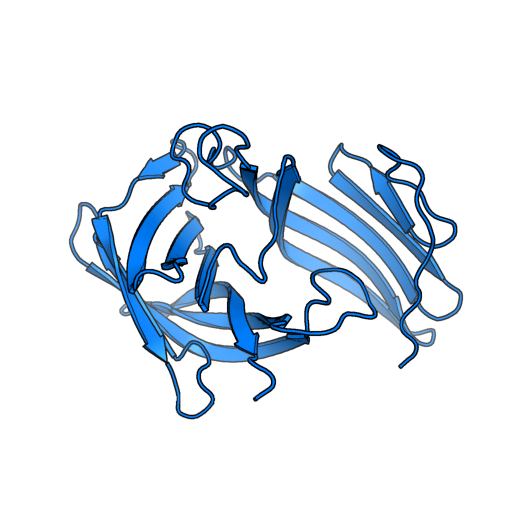ASN A CA 1
ATOM 785 C C . ASN A 1 99 ? 3.758 15.828 -7.224 1.00 84.25 99 ASN A C 1
ATOM 787 O O . ASN A 1 99 ? 3.601 16.771 -6.452 1.00 84.25 99 ASN A O 1
ATOM 791 N N . GLU A 1 100 ? 4.095 14.614 -6.815 1.00 83.94 100 GLU A N 1
ATOM 792 C CA . GLU A 1 100 ? 4.276 14.203 -5.426 1.00 83.94 100 GLU A CA 1
ATOM 793 C C . GLU A 1 100 ? 5.245 15.126 -4.688 1.00 83.94 100 GLU A C 1
ATOM 795 O O . GLU A 1 100 ? 4.960 15.532 -3.566 1.00 83.94 100 GLU A O 1
ATOM 800 N N . SER A 1 101 ? 6.331 15.540 -5.352 1.00 82.81 101 SER A N 1
ATOM 801 C CA . SER A 1 101 ? 7.358 16.427 -4.790 1.00 82.81 101 SER A CA 1
ATOM 802 C C . SER A 1 101 ? 6.854 17.816 -4.380 1.00 82.81 101 SER A C 1
ATOM 804 O O . SER A 1 101 ? 7.567 18.527 -3.673 1.00 82.81 101 SER A O 1
ATOM 806 N N . VAL A 1 102 ? 5.660 18.228 -4.820 1.00 82.38 102 VAL A N 1
ATOM 807 C CA . VAL A 1 102 ? 5.038 19.509 -4.433 1.00 82.38 102 VAL A CA 1
ATOM 808 C C . VAL A 1 102 ? 3.647 19.350 -3.816 1.00 82.38 102 VAL A C 1
ATOM 810 O O . VAL A 1 102 ? 3.139 20.305 -3.233 1.00 82.38 102 VAL A O 1
ATOM 813 N N . SER A 1 103 ? 3.017 18.178 -3.936 1.00 81.38 103 SER A N 1
ATOM 814 C CA . SER A 1 103 ? 1.655 17.933 -3.442 1.00 81.38 103 SER A CA 1
ATOM 815 C C . SER A 1 103 ? 1.602 17.608 -1.945 1.00 81.38 103 SER A C 1
ATOM 817 O O . SER A 1 103 ? 0.572 17.844 -1.312 1.00 81.38 103 SER A O 1
ATOM 819 N N . TRP A 1 104 ? 2.685 17.097 -1.357 1.00 85.81 104 TRP A N 1
ATOM 820 C CA . TRP A 1 104 ? 2.744 16.737 0.062 1.00 85.81 104 TRP A CA 1
ATOM 821 C C . TRP A 1 104 ? 4.135 16.881 0.656 1.00 85.81 104 TRP A C 1
ATOM 823 O O . TRP A 1 104 ? 5.099 17.012 -0.079 1.00 85.81 104 TRP A O 1
ATOM 833 N N . VAL A 1 105 ? 4.224 16.865 1.986 1.00 89.19 105 VAL A N 1
ATOM 834 C CA . VAL A 1 105 ? 5.464 16.798 2.780 1.00 89.19 105 VAL A CA 1
ATOM 835 C C . VAL A 1 105 ? 5.655 15.397 3.364 1.00 89.19 105 VAL A C 1
ATOM 837 O O . VAL A 1 105 ? 6.778 14.899 3.416 1.00 89.19 105 VAL A O 1
ATOM 840 N N . ASP A 1 106 ? 4.554 14.774 3.777 1.00 91.62 106 ASP A N 1
ATOM 841 C CA . ASP A 1 106 ? 4.479 13.432 4.355 1.00 91.62 106 ASP A CA 1
ATOM 842 C C . ASP A 1 106 ? 3.157 12.796 3.914 1.00 91.62 106 ASP A C 1
ATOM 844 O O . ASP A 1 106 ? 2.127 13.482 3.864 1.00 91.62 106 ASP A O 1
ATOM 848 N N . TYR A 1 107 ? 3.171 11.508 3.589 1.00 92.06 107 TYR A N 1
ATOM 849 C CA . TYR A 1 107 ? 1.949 10.731 3.459 1.00 92.06 107 TYR A CA 1
ATOM 850 C C . TYR A 1 107 ? 2.134 9.297 3.947 1.00 92.06 107 TYR A C 1
ATOM 852 O O . TYR A 1 107 ? 3.236 8.748 3.992 1.00 92.06 107 TYR A O 1
ATOM 860 N N . THR A 1 108 ? 1.028 8.682 4.343 1.00 95.88 108 THR A N 1
ATOM 861 C CA . THR A 1 108 ? 0.959 7.276 4.736 1.00 95.88 108 THR A CA 1
ATOM 862 C C . THR A 1 108 ? -0.333 6.680 4.219 1.00 95.88 108 THR A C 1
ATOM 864 O O . THR A 1 108 ? -1.410 7.223 4.478 1.00 95.88 108 THR A O 1
ATOM 867 N N . CYS A 1 109 ? -0.215 5.570 3.502 1.00 95.88 109 CYS A N 1
ATOM 868 C CA . CYS A 1 109 ? -1.338 4.756 3.062 1.00 95.88 109 CYS A CA 1
ATOM 869 C C . CYS A 1 109 ? -1.167 3.357 3.650 1.00 95.88 109 CYS A C 1
ATOM 871 O O . CYS A 1 109 ? -0.231 2.656 3.282 1.00 95.88 109 CYS A O 1
ATOM 873 N N . ALA A 1 110 ? -2.036 2.958 4.576 1.00 97.94 110 ALA A N 1
ATOM 874 C CA . ALA A 1 110 ? -2.054 1.602 5.113 1.00 97.94 110 ALA A CA 1
ATOM 875 C C . ALA A 1 110 ? -3.238 0.839 4.526 1.00 97.94 110 ALA A C 1
ATOM 877 O O . ALA A 1 110 ? -4.386 1.232 4.724 1.00 97.94 110 ALA A O 1
ATOM 878 N N . CYS A 1 111 ? -2.947 -0.253 3.830 1.00 97.94 111 CYS A N 1
ATOM 879 C CA . CYS A 1 111 ? -3.921 -1.133 3.202 1.00 97.94 111 CYS A CA 1
ATOM 880 C C . CYS A 1 111 ? -3.924 -2.445 3.982 1.00 97.94 111 CYS A C 1
ATOM 882 O O . CYS A 1 111 ? -3.066 -3.306 3.780 1.00 97.94 111 CYS A O 1
ATOM 884 N N . ILE A 1 112 ? -4.845 -2.556 4.931 1.00 98.19 112 ILE A N 1
ATOM 885 C CA . ILE A 1 112 ? -4.919 -3.630 5.917 1.00 98.19 112 ILE A CA 1
ATOM 886 C C . ILE A 1 112 ? -5.988 -4.621 5.464 1.00 98.19 112 ILE A C 1
ATOM 888 O O . ILE A 1 112 ? -7.112 -4.237 5.161 1.00 98.19 112 ILE A O 1
ATOM 892 N N . THR A 1 113 ? -5.663 -5.904 5.423 1.00 97.62 113 THR A N 1
ATOM 893 C CA . THR A 1 113 ? -6.617 -6.971 5.113 1.00 97.62 113 THR A CA 1
ATOM 894 C C . THR A 1 113 ? -6.787 -7.866 6.331 1.00 97.62 113 THR A C 1
ATOM 896 O O . THR A 1 113 ? -5.800 -8.369 6.876 1.00 97.62 113 THR A O 1
ATOM 899 N N . LEU A 1 114 ? -8.040 -8.027 6.747 1.00 96.38 114 LEU A N 1
ATOM 900 C CA . LEU A 1 114 ? -8.500 -8.920 7.803 1.00 96.38 114 LEU A CA 1
ATOM 901 C C . LEU A 1 114 ? -9.267 -10.093 7.168 1.00 96.38 114 LEU A C 1
ATOM 903 O O . LEU A 1 114 ? -9.403 -10.165 5.946 1.00 96.38 114 LEU A O 1
ATOM 907 N N . ASP A 1 115 ? -9.748 -11.023 7.992 1.00 93.44 115 ASP A N 1
ATOM 908 C CA . ASP A 1 115 ? -10.398 -12.249 7.512 1.00 93.44 115 ASP A CA 1
ATOM 909 C C . ASP A 1 115 ? -11.685 -11.985 6.706 1.00 93.44 115 ASP A C 1
ATOM 911 O O . ASP A 1 115 ? -11.932 -12.665 5.711 1.00 93.44 115 ASP A O 1
ATOM 915 N N . ASP A 1 116 ? -12.499 -11.014 7.123 1.00 94.31 116 ASP A N 1
ATOM 916 C CA . ASP A 1 116 ? -13.839 -10.744 6.580 1.00 94.31 116 ASP A CA 1
ATOM 917 C C . ASP A 1 116 ? -13.997 -9.349 5.953 1.00 94.31 116 ASP A C 1
ATOM 919 O O . ASP A 1 116 ? -15.033 -9.050 5.364 1.00 94.31 116 ASP A O 1
ATOM 923 N N . HIS A 1 117 ? -12.979 -8.493 6.047 1.00 96.06 117 HIS A N 1
ATOM 924 C CA . HIS A 1 117 ? -12.997 -7.149 5.475 1.00 96.06 117 HIS A CA 1
ATOM 925 C C . HIS A 1 117 ? -11.581 -6.618 5.241 1.00 96.06 117 HIS A C 1
ATOM 927 O O . HIS A 1 117 ? -10.577 -7.194 5.667 1.00 96.06 117 HIS A O 1
ATOM 933 N N . ALA A 1 118 ? -11.491 -5.489 4.553 1.00 97.44 118 ALA A N 1
ATOM 934 C CA . ALA A 1 118 ? -10.258 -4.746 4.365 1.00 97.44 118 ALA A CA 1
ATOM 935 C C . ALA A 1 118 ? -10.446 -3.286 4.783 1.00 97.44 118 ALA A C 1
ATOM 937 O O . ALA A 1 118 ? -11.546 -2.745 4.702 1.00 97.44 118 ALA A O 1
ATOM 938 N N . VAL A 1 119 ? -9.368 -2.644 5.220 1.00 97.19 119 VAL A N 1
ATOM 939 C CA . VAL A 1 119 ? -9.349 -1.252 5.662 1.00 97.19 119 VAL A CA 1
ATOM 940 C C . VAL A 1 119 ? -8.252 -0.499 4.924 1.00 97.19 119 VAL A C 1
ATOM 942 O O . VAL A 1 119 ? -7.116 -0.961 4.851 1.00 97.19 119 VAL A O 1
ATOM 945 N N . VAL A 1 120 ? -8.575 0.681 4.404 1.00 97.19 120 VAL A N 1
ATOM 946 C CA . VAL A 1 120 ? -7.586 1.635 3.897 1.00 97.19 120 VAL A CA 1
ATOM 947 C C . VAL A 1 120 ? -7.573 2.855 4.795 1.00 97.19 120 VAL A C 1
ATOM 949 O O . VAL A 1 120 ? -8.606 3.490 4.988 1.00 97.19 120 VAL A O 1
ATOM 952 N N . LEU A 1 121 ? -6.394 3.205 5.300 1.00 97.25 121 LEU A N 1
ATOM 953 C CA . LEU A 1 121 ? -6.145 4.408 6.087 1.00 97.25 121 LEU A CA 1
ATOM 954 C C . LEU A 1 121 ? -5.189 5.306 5.303 1.00 97.25 121 LEU A C 1
ATOM 956 O O . LEU A 1 121 ? -4.011 4.981 5.150 1.00 97.25 121 LEU A O 1
ATOM 960 N N . TYR A 1 122 ? -5.685 6.435 4.806 1.00 95.50 122 TYR A N 1
ATOM 961 C CA . TYR A 1 122 ? -4.919 7.356 3.974 1.00 95.50 122 TYR A CA 1
ATOM 962 C C . TYR A 1 122 ? -4.759 8.704 4.665 1.00 95.50 122 TYR A C 1
ATOM 964 O O . TYR A 1 122 ? -5.741 9.408 4.911 1.00 95.50 122 TYR A O 1
ATOM 972 N N . ARG A 1 123 ? -3.520 9.096 4.960 1.00 95.06 123 ARG A N 1
ATOM 973 C CA . ARG A 1 123 ? -3.177 10.391 5.557 1.00 95.06 123 ARG A CA 1
ATOM 974 C C . ARG A 1 123 ? -2.128 11.094 4.714 1.00 95.06 123 ARG A C 1
ATOM 976 O O . ARG A 1 123 ? -1.100 10.513 4.399 1.00 95.06 123 ARG A O 1
ATOM 983 N N . VAL A 1 124 ? -2.342 12.375 4.445 1.00 92.38 124 VAL A N 1
ATOM 984 C CA . VAL A 1 124 ? -1.378 13.246 3.771 1.00 92.38 124 VAL A CA 1
ATOM 985 C C . VAL A 1 124 ? -1.278 14.593 4.480 1.00 92.38 124 VAL A C 1
ATOM 987 O O . VAL A 1 124 ? -2.274 15.124 4.979 1.00 92.38 124 VAL A O 1
ATOM 990 N N . ILE A 1 125 ? -0.070 15.146 4.528 1.00 92.06 125 ILE A N 1
ATOM 991 C CA . ILE A 1 125 ? 0.226 16.495 5.013 1.00 92.06 125 ILE A CA 1
ATOM 992 C C . ILE A 1 125 ? 0.714 17.312 3.822 1.00 92.06 125 ILE A C 1
ATOM 994 O O . ILE A 1 125 ? 1.731 16.975 3.219 1.00 92.06 125 ILE A O 1
ATOM 998 N N . ASP A 1 126 ? -0.000 18.378 3.467 1.00 87.44 126 ASP A N 1
ATOM 999 C CA . ASP A 1 126 ? 0.397 19.248 2.357 1.00 87.44 126 ASP A CA 1
ATOM 1000 C C . ASP A 1 126 ? 1.486 20.269 2.771 1.00 87.44 126 ASP A C 1
ATOM 1002 O O . ASP A 1 126 ? 1.745 20.446 3.967 1.00 87.44 126 ASP A O 1
ATOM 1006 N N . PRO A 1 127 ? 2.136 20.975 1.822 1.00 86.56 127 PRO A N 1
ATOM 1007 C CA . PRO A 1 127 ? 3.173 21.964 2.146 1.00 86.56 127 PRO A CA 1
ATOM 1008 C C . PRO A 1 127 ? 2.718 23.143 3.015 1.00 86.56 127 PRO A C 1
ATOM 1010 O O . PRO A 1 127 ? 3.561 23.836 3.580 1.00 86.56 127 PRO A O 1
ATOM 1013 N N . SER A 1 128 ? 1.408 23.386 3.141 1.00 87.88 128 SER A N 1
ATOM 1014 C CA . SER A 1 128 ? 0.864 24.395 4.061 1.00 87.88 128 SER A CA 1
ATOM 1015 C C . SER A 1 128 ? 0.691 23.871 5.492 1.00 87.88 128 SER A C 1
ATOM 1017 O O . SER A 1 128 ? 0.330 24.632 6.389 1.00 87.88 128 SER A O 1
ATOM 1019 N N . GLY A 1 129 ? 0.945 22.577 5.715 1.00 89.75 129 GLY A N 1
ATOM 1020 C CA . GLY A 1 129 ? 0.741 21.883 6.984 1.00 89.75 129 GLY A CA 1
ATOM 1021 C C . GLY A 1 129 ? -0.684 21.366 7.184 1.00 89.75 129 GLY A C 1
ATOM 1022 O O . GLY A 1 129 ? -0.991 20.824 8.246 1.00 89.75 129 GLY A O 1
ATOM 1023 N N . ARG A 1 130 ? -1.572 21.508 6.193 1.00 89.56 130 ARG A N 1
ATOM 1024 C CA . ARG A 1 130 ? -2.935 20.978 6.285 1.00 89.56 130 ARG A CA 1
ATOM 1025 C C . ARG A 1 130 ? -2.903 19.462 6.130 1.00 89.56 130 ARG A C 1
ATOM 1027 O O . ARG A 1 130 ? -2.303 18.925 5.201 1.00 89.56 130 ARG A O 1
ATOM 1034 N N . ILE A 1 131 ? -3.617 18.790 7.026 1.00 91.19 131 ILE A N 1
ATOM 1035 C CA . ILE A 1 131 ? -3.780 17.339 7.023 1.00 91.19 131 ILE A CA 1
ATOM 1036 C C . ILE A 1 131 ? -5.054 16.990 6.256 1.00 91.19 131 ILE A C 1
ATOM 1038 O O . ILE A 1 131 ? -6.115 17.562 6.512 1.00 91.19 131 ILE A O 1
ATOM 1042 N N . ARG A 1 132 ? -4.960 16.033 5.333 1.00 89.06 132 ARG A N 1
ATOM 1043 C CA . ARG A 1 132 ? -6.120 15.332 4.778 1.00 89.06 132 ARG A CA 1
ATOM 1044 C C . ARG A 1 132 ? -6.010 13.874 5.190 1.00 89.06 132 ARG A C 1
ATOM 1046 O O . ARG A 1 132 ? -5.009 13.224 4.906 1.00 89.06 132 ARG A O 1
ATOM 1053 N N . SER A 1 133 ? -7.023 13.385 5.884 1.00 92.94 133 SER A N 1
ATOM 1054 C CA . SER A 1 133 ? -7.113 12.002 6.330 1.00 92.94 133 SER A CA 1
ATOM 1055 C C . SER A 1 133 ? -8.453 11.427 5.913 1.00 92.94 133 SER A C 1
ATOM 1057 O O . SER A 1 133 ? -9.483 12.107 5.989 1.00 92.94 133 SER A O 1
ATOM 1059 N N . ARG A 1 134 ? -8.437 10.193 5.433 1.00 93.56 134 ARG A N 1
ATOM 1060 C CA . ARG A 1 134 ? -9.637 9.431 5.123 1.00 93.56 134 ARG A CA 1
ATOM 1061 C C . ARG A 1 134 ? -9.408 7.957 5.407 1.00 93.56 134 ARG A C 1
ATOM 1063 O O . ARG A 1 134 ? -8.299 7.462 5.212 1.00 93.56 134 ARG A O 1
ATOM 1070 N N . ALA A 1 135 ? -10.457 7.290 5.857 1.00 95.31 135 ALA A N 1
ATOM 1071 C CA . ALA A 1 135 ? -10.431 5.876 6.158 1.00 95.31 135 ALA A CA 1
ATOM 1072 C C . ALA A 1 135 ? -11.659 5.195 5.562 1.00 95.31 135 ALA A C 1
ATOM 1074 O O . ALA A 1 135 ? -12.751 5.761 5.568 1.00 95.31 135 ALA A O 1
ATOM 1075 N N . TRP A 1 136 ? -11.475 3.981 5.057 1.00 95.38 136 TRP A N 1
ATOM 1076 C CA . TRP A 1 136 ? -12.558 3.164 4.523 1.00 95.38 136 TRP A CA 1
ATOM 1077 C C . TRP A 1 136 ? -12.424 1.735 4.987 1.00 95.38 136 TRP A C 1
ATOM 1079 O O . TRP A 1 136 ? -11.321 1.199 5.014 1.00 95.38 136 TRP A O 1
ATOM 1089 N N . GLN A 1 137 ? -13.563 1.123 5.265 1.00 95.56 137 GLN A N 1
ATOM 1090 C CA . GLN A 1 137 ? -13.731 -0.315 5.315 1.00 95.56 137 GLN A CA 1
ATOM 1091 C C . GLN A 1 137 ? -14.370 -0.784 4.007 1.00 95.56 137 GLN A C 1
ATOM 1093 O O . GLN A 1 137 ? -15.240 -0.107 3.454 1.00 95.56 137 GLN A O 1
ATOM 1098 N N . ILE A 1 138 ? -13.949 -1.948 3.530 1.00 95.56 138 ILE A N 1
ATOM 1099 C CA . ILE A 1 138 ? -14.552 -2.642 2.400 1.00 95.56 138 ILE A CA 1
ATOM 1100 C C . ILE A 1 138 ? -14.828 -4.087 2.789 1.00 95.56 138 ILE A C 1
ATOM 1102 O O . ILE A 1 138 ? -13.942 -4.763 3.314 1.00 95.56 138 ILE A O 1
ATOM 1106 N N . ASP A 1 139 ? -16.020 -4.557 2.466 1.00 95.44 139 ASP A N 1
ATOM 1107 C CA . ASP A 1 139 ? -16.457 -5.935 2.660 1.00 95.44 139 ASP A CA 1
ATOM 1108 C C . ASP A 1 139 ? -17.510 -6.319 1.599 1.00 95.44 139 ASP A C 1
ATOM 1110 O O . ASP A 1 139 ? -17.730 -5.599 0.615 1.00 95.44 139 ASP A O 1
ATOM 1114 N N . ASP A 1 140 ? -18.167 -7.465 1.786 1.00 95.38 140 ASP A N 1
ATOM 1115 C CA . ASP A 1 140 ? -19.231 -7.967 0.907 1.00 95.38 140 ASP A CA 1
ATOM 1116 C C . ASP A 1 140 ? -20.458 -7.036 0.819 1.00 95.38 140 ASP A C 1
ATOM 1118 O O . ASP A 1 140 ? -21.247 -7.137 -0.126 1.00 95.38 140 ASP A O 1
ATOM 1122 N N . CYS A 1 141 ? -20.646 -6.122 1.776 1.00 93.69 141 CYS A N 1
ATOM 1123 C CA . CYS A 1 141 ? -21.725 -5.132 1.763 1.00 93.69 141 CYS A CA 1
ATOM 1124 C C . CYS A 1 141 ? -21.352 -3.848 1.004 1.00 93.69 141 CYS A C 1
ATOM 1126 O O . CYS A 1 141 ? -22.235 -3.028 0.729 1.00 93.69 141 CYS A O 1
ATOM 1128 N N . GLY A 1 142 ? -20.084 -3.683 0.617 1.00 92.06 142 GLY A N 1
ATOM 1129 C CA . GLY A 1 142 ? -19.591 -2.549 -0.157 1.00 92.06 142 GLY A CA 1
ATOM 1130 C C . GLY A 1 142 ? -18.508 -1.759 0.570 1.00 92.06 142 GLY A C 1
ATOM 1131 O O . GLY A 1 142 ? -17.702 -2.314 1.308 1.00 92.06 142 GLY A O 1
ATOM 1132 N N . GLN A 1 143 ? -18.453 -0.453 0.300 1.00 92.38 143 GLN A N 1
ATOM 1133 C CA . GLN A 1 143 ? -17.488 0.463 0.911 1.00 92.38 143 GLN A CA 1
ATOM 1134 C C . GLN A 1 143 ? -18.167 1.356 1.953 1.00 92.38 143 GLN A C 1
ATOM 1136 O O . GLN A 1 143 ? -19.247 1.905 1.713 1.00 92.38 143 GLN A O 1
ATOM 1141 N N . HIS A 1 144 ? -17.499 1.545 3.085 1.00 91.81 144 HIS A N 1
ATOM 1142 C CA . HIS A 1 144 ? -17.974 2.320 4.223 1.00 91.81 144 HIS A CA 1
ATOM 1143 C C . HIS A 1 144 ? -16.881 3.292 4.659 1.00 91.81 144 HIS A C 1
ATOM 1145 O O . HIS A 1 144 ? -15.779 2.871 4.996 1.00 91.81 144 HIS A O 1
ATOM 1151 N N . GLU A 1 145 ? -17.167 4.594 4.645 1.00 92.12 145 GLU A N 1
ATOM 1152 C CA . GLU A 1 145 ? -16.247 5.579 5.218 1.00 92.12 145 GLU A CA 1
ATOM 1153 C C . GLU A 1 145 ? -16.206 5.409 6.743 1.00 92.12 145 GLU A C 1
ATOM 1155 O O . GLU A 1 145 ? -17.242 5.256 7.396 1.00 92.12 145 GLU A O 1
ATOM 1160 N N . LEU A 1 146 ? -14.995 5.396 7.290 1.00 93.81 146 LEU A N 1
ATOM 1161 C CA . LEU A 1 146 ? -14.722 5.277 8.716 1.00 93.81 146 LEU A CA 1
ATOM 1162 C C . LEU A 1 146 ? -14.434 6.657 9.321 1.00 93.81 146 LEU A C 1
ATOM 1164 O O . LEU A 1 146 ? -14.238 7.643 8.609 1.00 93.81 146 LEU A O 1
ATOM 1168 N N . GLY A 1 147 ? -14.427 6.712 10.653 1.00 91.81 147 GLY A N 1
ATOM 1169 C CA . GLY A 1 147 ? -14.148 7.930 11.410 1.00 91.81 147 GLY A CA 1
ATOM 1170 C C . GLY A 1 147 ? -12.660 8.270 11.488 1.00 91.81 147 GLY A C 1
ATOM 1171 O O . GLY A 1 147 ? -11.889 8.100 10.537 1.00 91.81 147 GLY A O 1
ATOM 1172 N N . GLU A 1 148 ? -12.247 8.786 12.642 1.00 95.12 148 GLU A N 1
ATOM 1173 C CA . GLU A 1 148 ? -10.845 9.125 12.872 1.00 95.12 148 GLU A CA 1
ATOM 1174 C C . GLU A 1 148 ? -9.963 7.873 12.961 1.00 95.12 148 GLU A C 1
ATOM 1176 O O . GLU A 1 148 ? -10.401 6.776 13.312 1.00 95.12 148 GLU A O 1
ATOM 1181 N N . PHE A 1 149 ? -8.684 8.046 12.635 1.00 98.06 149 PHE A N 1
ATOM 1182 C CA . PHE A 1 149 ? -7.676 7.005 12.769 1.00 98.06 149 PHE A CA 1
ATOM 1183 C C . PHE A 1 149 ? -6.323 7.606 13.143 1.00 98.06 149 PHE A C 1
ATOM 1185 O O . PHE A 1 149 ? -6.070 8.804 12.973 1.00 98.06 149 PHE A O 1
ATOM 1192 N N . SER A 1 150 ? -5.431 6.759 13.636 1.00 97.69 150 SER A N 1
ATOM 1193 C CA . SER A 1 150 ? -4.085 7.126 14.045 1.00 97.69 150 SER A CA 1
ATOM 1194 C C . SER A 1 150 ? -3.070 6.065 13.630 1.00 97.69 150 SER A C 1
ATOM 1196 O O . SER A 1 150 ? -3.400 4.907 13.379 1.00 97.69 150 SER A O 1
ATOM 1198 N N . PHE A 1 151 ? -1.812 6.496 13.559 1.00 97.94 151 PHE A N 1
ATOM 1199 C CA . PHE A 1 151 ? -0.661 5.626 13.366 1.00 97.94 151 PHE A CA 1
ATOM 1200 C C . PHE A 1 151 ? 0.336 5.867 14.493 1.00 97.94 151 PHE A C 1
ATOM 1202 O O . PHE A 1 151 ? 0.662 7.019 14.799 1.00 97.94 151 PHE A O 1
ATOM 1209 N N . VAL A 1 152 ? 0.878 4.790 15.046 1.00 98.00 152 VAL A N 1
ATOM 1210 C CA . VAL A 1 152 ? 2.075 4.812 15.883 1.00 98.00 152 VAL A CA 1
ATOM 1211 C C . VAL A 1 152 ? 3.230 4.292 15.043 1.00 98.00 152 VAL A C 1
ATOM 1213 O O . VAL A 1 152 ? 3.119 3.263 14.376 1.00 98.00 152 VAL A O 1
ATOM 1216 N N . ARG A 1 153 ? 4.354 5.010 15.069 1.00 97.12 153 ARG A N 1
ATOM 1217 C CA . ARG A 1 153 ? 5.575 4.629 14.355 1.00 97.12 153 ARG A CA 1
ATOM 1218 C C . ARG A 1 153 ? 6.627 4.103 15.323 1.00 97.12 153 ARG A C 1
ATOM 1220 O O . ARG A 1 153 ? 6.733 4.584 16.452 1.00 97.12 153 ARG A O 1
ATOM 1227 N N . ASN A 1 154 ? 7.435 3.151 14.870 1.00 96.50 154 ASN A N 1
ATOM 1228 C CA . ASN A 1 154 ? 8.615 2.699 15.606 1.00 96.50 154 ASN A CA 1
ATOM 1229 C C . ASN A 1 154 ? 9.800 3.675 15.432 1.00 96.50 154 ASN A C 1
ATOM 1231 O O . ASN A 1 154 ? 9.702 4.696 14.750 1.00 96.50 154 ASN A O 1
ATOM 1235 N N . ALA A 1 155 ? 10.950 3.353 16.031 1.00 95.38 155 ALA A N 1
ATOM 1236 C CA . ALA A 1 155 ? 12.148 4.198 15.974 1.00 95.38 155 ALA A CA 1
ATOM 1237 C C . ALA A 1 155 ? 12.744 4.369 14.559 1.00 95.38 155 ALA A C 1
ATOM 1239 O O . ALA A 1 155 ? 13.507 5.305 14.332 1.00 95.38 155 ALA A O 1
ATOM 1240 N N . SER A 1 156 ? 12.396 3.494 13.611 1.00 91.38 156 SER A N 1
ATOM 1241 C CA . SER A 1 156 ? 12.772 3.610 12.196 1.00 91.38 156 SER A CA 1
ATOM 1242 C C . SER A 1 156 ? 11.780 4.447 11.385 1.00 91.38 156 SER A C 1
ATOM 1244 O O . SER A 1 156 ? 11.988 4.643 10.192 1.00 91.38 156 SER A O 1
ATOM 1246 N N . GLY A 1 157 ? 10.710 4.940 12.014 1.00 93.00 157 GLY A N 1
ATOM 1247 C CA . GLY A 1 157 ? 9.642 5.675 11.345 1.00 93.00 157 GLY A CA 1
ATOM 1248 C C . GLY A 1 157 ? 8.633 4.785 10.615 1.00 93.00 157 GLY A C 1
ATOM 1249 O O . GLY A 1 157 ? 7.771 5.326 9.933 1.00 93.00 157 GLY A O 1
ATOM 1250 N N . LEU A 1 158 ? 8.705 3.460 10.765 1.00 95.94 158 LEU A N 1
ATOM 1251 C CA . LEU A 1 158 ? 7.815 2.485 10.115 1.00 95.94 158 LEU A CA 1
ATOM 1252 C C . LEU A 1 158 ? 6.587 2.174 10.981 1.00 95.94 158 LEU A C 1
ATOM 1254 O O . LEU A 1 158 ? 6.569 2.548 12.161 1.00 95.94 158 LEU A O 1
ATOM 1258 N N . LEU A 1 159 ? 5.570 1.504 10.428 1.00 98.25 159 LEU A N 1
ATOM 1259 C CA . LEU A 1 159 ? 4.319 1.252 11.151 1.00 98.25 159 LEU A CA 1
ATOM 1260 C C . LEU A 1 159 ? 4.552 0.313 12.347 1.00 98.25 159 LEU A C 1
ATOM 1262 O O . LEU A 1 159 ? 5.028 -0.813 12.205 1.00 98.25 159 LEU A O 1
ATOM 1266 N N . ALA A 1 160 ? 4.186 0.774 13.542 1.00 98.31 160 ALA A N 1
ATOM 1267 C CA . ALA A 1 160 ? 4.137 -0.049 14.750 1.00 98.31 160 ALA A CA 1
ATOM 1268 C C . ALA A 1 160 ? 2.699 -0.445 15.101 1.00 98.31 160 ALA A C 1
ATOM 1270 O O . ALA A 1 160 ? 2.451 -1.592 15.461 1.00 98.31 160 ALA A O 1
ATOM 1271 N N . GLU A 1 161 ? 1.768 0.499 14.983 1.00 98.56 161 GLU A N 1
ATOM 1272 C CA . GLU A 1 161 ? 0.355 0.307 15.303 1.00 98.56 161 GLU A CA 1
ATOM 1273 C C . GLU A 1 161 ? -0.501 1.210 14.413 1.00 98.56 161 GLU A C 1
ATOM 1275 O O . GLU A 1 161 ? -0.092 2.326 14.074 1.00 98.56 161 GLU A O 1
ATOM 1280 N N . ALA A 1 162 ? -1.695 0.748 14.063 1.00 98.62 162 ALA A N 1
ATOM 1281 C CA . ALA A 1 162 ? -2.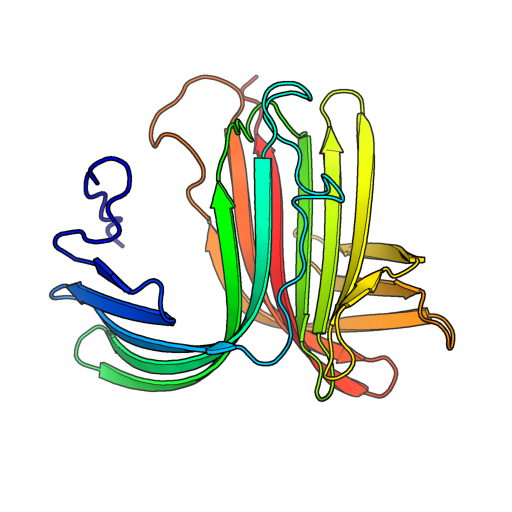745 1.575 13.489 1.00 98.62 162 ALA A CA 1
ATOM 1282 C C . ALA A 1 162 ? -4.037 1.366 14.277 1.00 98.62 162 ALA A C 1
ATOM 1284 O O . ALA A 1 162 ? -4.358 0.237 14.642 1.00 98.62 162 ALA A O 1
ATOM 1285 N N . ALA A 1 163 ? -4.792 2.438 14.493 1.00 98.31 163 ALA A N 1
ATOM 1286 C CA . ALA A 1 163 ? -6.098 2.361 15.133 1.00 98.31 163 ALA A CA 1
ATOM 1287 C C . ALA A 1 163 ? -7.115 3.221 14.389 1.00 98.31 163 ALA A C 1
ATOM 1289 O O . ALA A 1 163 ? -6.755 4.279 13.878 1.00 98.31 163 ALA A O 1
ATOM 1290 N N . TRP A 1 164 ? -8.374 2.797 14.341 1.00 97.81 164 TRP A N 1
ATOM 1291 C CA . TRP A 1 164 ? -9.454 3.527 13.675 1.00 97.81 164 TRP A CA 1
ATOM 1292 C C . TRP A 1 164 ? -10.794 3.356 14.386 1.00 97.81 164 TRP A C 1
ATOM 1294 O O . TRP A 1 164 ? -11.036 2.375 15.092 1.00 97.81 164 TRP A O 1
ATOM 1304 N N . GLU A 1 165 ? -11.679 4.328 14.195 1.00 95.81 165 GLU A N 1
ATOM 1305 C CA . GLU A 1 165 ? -13.051 4.272 14.685 1.00 95.81 165 GLU A CA 1
ATOM 1306 C C . GLU A 1 165 ? -13.925 3.364 13.809 1.00 95.81 165 GLU A C 1
ATOM 1308 O O . GLU A 1 165 ? -13.937 3.452 12.581 1.00 95.81 165 GLU A O 1
ATOM 1313 N N . THR A 1 166 ? -14.709 2.515 14.467 1.00 89.25 166 THR A N 1
ATOM 1314 C CA . THR A 1 166 ? -15.736 1.638 13.893 1.00 89.25 166 THR A CA 1
ATOM 1315 C C . THR A 1 166 ? -17.088 1.940 14.541 1.00 89.25 166 THR A C 1
ATOM 1317 O O . THR A 1 166 ? -17.167 2.573 15.595 1.00 89.25 166 THR A O 1
ATOM 1320 N N . VAL A 1 167 ? -18.175 1.411 13.972 1.00 83.44 167 VAL A N 1
ATOM 1321 C CA . VAL A 1 167 ? -19.520 1.524 14.573 1.00 83.44 167 VAL A CA 1
ATOM 1322 C C . VAL A 1 167 ? -19.617 0.905 15.975 1.00 83.44 167 VAL A C 1
ATOM 1324 O O . VAL A 1 167 ? -20.465 1.307 16.768 1.00 83.44 167 VAL A O 1
ATOM 1327 N N . SER A 1 168 ? -18.758 -0.070 16.284 1.00 83.94 168 SER A N 1
ATOM 1328 C CA . SER A 1 168 ? -18.720 -0.797 17.558 1.00 83.94 168 SER A CA 1
ATOM 1329 C C . SER A 1 168 ? -17.712 -0.245 18.572 1.00 83.94 168 SER A C 1
ATOM 1331 O O . SER A 1 168 ? -17.651 -0.751 19.691 1.00 83.94 168 SER A O 1
ATOM 1333 N N . GLY A 1 169 ? -16.927 0.773 18.211 1.00 89.44 169 GLY A N 1
ATOM 1334 C CA . GLY A 1 169 ? -15.837 1.304 19.035 1.00 89.44 169 GLY A CA 1
ATOM 1335 C C . GLY A 1 169 ? -14.538 1.434 18.247 1.00 89.44 169 GLY A C 1
ATOM 1336 O O . GLY A 1 169 ? -14.560 1.579 17.032 1.00 89.44 169 GLY A O 1
ATOM 1337 N N . GLN A 1 170 ? -13.396 1.380 18.921 1.00 95.00 170 GLN A N 1
ATOM 1338 C CA . GLN A 1 170 ? -12.088 1.478 18.275 1.00 95.00 170 GLN A CA 1
ATOM 1339 C C . GLN A 1 170 ? -11.568 0.091 17.884 1.00 95.00 170 GLN A C 1
ATOM 1341 O O . GLN A 1 170 ? -11.674 -0.849 18.669 1.00 95.00 170 GLN A O 1
ATOM 1346 N N . ALA A 1 171 ? -11.002 -0.021 16.687 1.00 96.62 171 ALA A N 1
ATOM 1347 C CA . ALA A 1 171 ? -10.215 -1.170 16.261 1.00 96.62 171 ALA A CA 1
ATOM 1348 C C . ALA A 1 171 ? -8.734 -0.789 16.228 1.00 96.62 171 ALA A C 1
ATOM 1350 O O . ALA A 1 171 ? -8.395 0.332 15.848 1.00 96.62 171 ALA A O 1
ATOM 1351 N N . THR A 1 172 ? -7.874 -1.734 16.601 1.00 98.31 172 THR A N 1
ATOM 1352 C CA . THR A 1 172 ? -6.419 -1.561 16.641 1.00 98.31 172 THR A CA 1
ATOM 1353 C C . THR A 1 172 ? -5.749 -2.766 16.002 1.00 98.31 172 THR A C 1
ATOM 1355 O O . THR A 1 172 ? -6.197 -3.904 16.182 1.00 98.31 172 THR A O 1
ATOM 1358 N N . VAL A 1 173 ? -4.656 -2.524 15.283 1.00 98.69 173 VAL A N 1
ATOM 1359 C CA . VAL A 1 173 ? -3.732 -3.555 14.811 1.00 98.69 173 VAL A CA 1
ATOM 1360 C C . VAL A 1 173 ? -2.299 -3.174 15.141 1.00 98.69 173 VAL A C 1
ATOM 1362 O O . VAL A 1 173 ? -1.892 -2.027 14.962 1.00 98.69 173 VAL A O 1
ATOM 1365 N N . THR A 1 174 ? -1.521 -4.167 15.552 1.00 98.75 174 THR A N 1
ATOM 1366 C CA . THR A 1 174 ? -0.117 -4.015 15.938 1.00 98.75 174 THR A CA 1
ATOM 1367 C C . THR A 1 174 ? 0.765 -4.852 15.031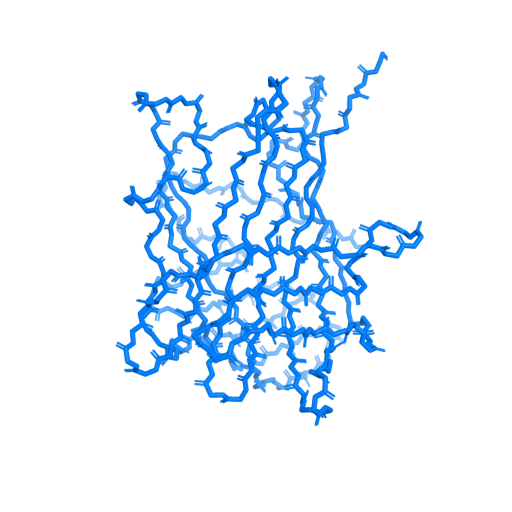 1.00 98.75 174 THR A C 1
ATOM 1369 O O . THR A 1 174 ? 0.482 -6.029 14.788 1.00 98.75 174 THR A O 1
ATOM 1372 N N . THR A 1 175 ? 1.859 -4.265 14.555 1.00 98.62 175 THR A N 1
ATOM 1373 C CA . THR A 1 175 ? 2.858 -4.963 13.746 1.00 98.62 175 THR A CA 1
ATOM 1374 C C . THR A 1 175 ? 3.553 -6.036 14.569 1.00 98.62 175 THR A C 1
ATOM 1376 O O . THR A 1 175 ? 4.198 -5.746 15.577 1.00 98.62 175 THR A O 1
ATOM 1379 N N . THR A 1 176 ? 3.470 -7.286 14.116 1.00 98.50 176 THR A N 1
ATOM 1380 C CA . THR A 1 176 ? 4.180 -8.414 14.735 1.00 98.50 176 THR A CA 1
ATOM 1381 C C . THR A 1 176 ? 5.413 -8.816 13.945 1.00 98.50 176 THR A C 1
ATOM 1383 O O . THR A 1 176 ? 6.399 -9.269 14.534 1.00 98.50 176 THR A O 1
ATOM 1386 N N . ARG A 1 177 ? 5.389 -8.633 12.620 1.00 98.00 177 ARG A N 1
ATOM 1387 C CA . ARG A 1 177 ? 6.510 -8.974 11.747 1.00 98.00 177 ARG A CA 1
ATOM 1388 C C . ARG A 1 177 ? 6.508 -8.145 10.469 1.00 98.00 177 ARG A C 1
ATOM 1390 O O . ARG A 1 177 ? 5.486 -8.008 9.810 1.00 98.00 177 ARG A O 1
ATOM 1397 N N . THR A 1 178 ? 7.689 -7.691 10.062 1.00 97.19 178 THR A N 1
ATOM 1398 C CA . THR A 1 178 ? 7.929 -7.171 8.711 1.00 97.19 178 THR A CA 1
ATOM 1399 C C . THR A 1 178 ? 8.364 -8.319 7.804 1.00 97.19 178 THR A C 1
ATOM 1401 O O . THR A 1 178 ? 9.369 -8.983 8.070 1.00 97.19 178 THR A O 1
ATOM 1404 N N . LEU A 1 179 ? 7.594 -8.573 6.749 1.00 95.94 179 LEU A N 1
ATOM 1405 C CA . LEU A 1 179 ? 7.860 -9.609 5.747 1.00 95.94 179 LEU A CA 1
ATOM 1406 C C . LEU A 1 179 ? 8.865 -9.141 4.697 1.00 95.94 179 LEU A C 1
ATOM 1408 O O . LEU A 1 179 ? 9.649 -9.936 4.183 1.00 95.94 179 LEU A O 1
ATOM 1412 N N . GLY A 1 180 ? 8.858 -7.846 4.406 1.00 95.00 180 GLY A N 1
ATOM 1413 C CA . GLY A 1 180 ? 9.753 -7.223 3.449 1.00 95.00 180 GLY A CA 1
ATOM 1414 C C . GLY A 1 180 ? 9.377 -5.770 3.222 1.00 95.00 180 GLY A C 1
ATOM 1415 O O . GLY A 1 180 ? 8.417 -5.262 3.799 1.00 95.00 180 GLY A O 1
ATOM 1416 N N . GLY A 1 181 ? 10.143 -5.116 2.364 1.00 94.12 181 GLY A N 1
ATOM 1417 C CA . GLY A 1 181 ? 9.869 -3.757 1.942 1.00 94.12 181 GLY A CA 1
ATOM 1418 C C . GLY A 1 181 ? 10.891 -3.281 0.929 1.00 94.12 181 GLY A C 1
ATOM 1419 O O . GLY A 1 181 ? 11.984 -3.849 0.819 1.00 94.12 181 GLY A O 1
ATOM 1420 N N . PHE A 1 182 ? 10.535 -2.256 0.172 1.00 91.94 182 PHE A N 1
ATOM 1421 C CA . PHE A 1 182 ? 11.390 -1.722 -0.878 1.00 91.94 182 PHE A CA 1
ATOM 1422 C C . PHE A 1 182 ? 11.133 -0.231 -1.092 1.00 91.94 182 PHE A C 1
ATOM 1424 O O . PHE A 1 182 ? 10.089 0.308 -0.738 1.00 91.94 182 PHE A O 1
ATOM 1431 N N . TRP A 1 183 ? 12.133 0.448 -1.652 1.00 89.19 183 TRP A N 1
ATOM 1432 C CA . TRP A 1 183 ? 11.982 1.832 -2.089 1.00 89.19 183 TRP A CA 1
ATOM 1433 C C . TRP A 1 183 ? 11.179 1.862 -3.385 1.00 89.19 183 TRP A C 1
ATOM 1435 O O . TRP A 1 183 ? 11.592 1.234 -4.359 1.00 89.19 183 TRP A O 1
ATOM 1445 N N . ASN A 1 184 ? 10.078 2.608 -3.397 1.00 86.38 184 ASN A N 1
ATOM 1446 C CA . ASN A 1 184 ? 9.248 2.799 -4.576 1.00 86.38 184 ASN A CA 1
ATOM 1447 C C . ASN A 1 184 ? 9.799 3.985 -5.401 1.00 86.38 184 ASN A C 1
ATOM 1449 O O . ASN A 1 184 ? 9.837 5.117 -4.892 1.00 86.38 184 ASN A O 1
ATOM 1453 N N . PRO A 1 185 ? 10.295 3.761 -6.635 1.00 73.31 185 PRO A N 1
ATOM 1454 C CA . PRO A 1 185 ? 10.818 4.828 -7.480 1.00 73.31 185 PRO A CA 1
ATOM 1455 C C . PRO A 1 185 ? 9.668 5.682 -8.037 1.00 73.31 185 PRO A C 1
ATOM 1457 O O . PRO A 1 185 ? 9.184 5.462 -9.145 1.00 73.31 185 PRO A O 1
ATOM 1460 N N . LEU A 1 186 ? 9.236 6.689 -7.272 1.00 76.31 186 LEU A N 1
ATOM 1461 C CA . LEU A 1 186 ? 8.253 7.669 -7.736 1.00 76.31 186 LEU A CA 1
ATOM 1462 C C . LEU A 1 186 ? 8.924 8.870 -8.412 1.00 76.31 186 LEU A C 1
ATOM 1464 O O . LEU A 1 186 ? 9.784 9.543 -7.839 1.00 76.31 186 LEU A O 1
ATOM 1468 N N . GLY A 1 187 ? 8.458 9.188 -9.620 1.00 67.50 187 GLY A N 1
ATOM 1469 C CA . GLY A 1 187 ? 8.869 10.371 -10.371 1.00 67.50 187 GLY A CA 1
ATOM 1470 C C . GLY A 1 187 ? 10.054 10.143 -11.322 1.00 67.50 187 GLY A C 1
ATOM 1471 O O . GLY A 1 187 ? 10.481 9.016 -11.564 1.00 67.50 187 GLY A O 1
ATOM 1472 N N . PRO A 1 188 ? 10.576 11.217 -11.940 1.00 65.00 188 PRO A N 1
ATOM 1473 C CA . PRO A 1 188 ? 11.641 11.106 -12.930 1.00 65.00 188 PRO A CA 1
ATOM 1474 C C . PRO A 1 188 ? 12.947 10.618 -12.288 1.00 65.00 188 PRO A C 1
ATOM 1476 O O . PRO A 1 188 ? 13.426 11.201 -11.313 1.00 65.00 188 PRO A O 1
ATOM 1479 N N . GLY A 1 189 ? 13.582 9.612 -12.902 1.00 67.25 189 GLY A N 1
ATOM 1480 C CA . GLY A 1 189 ? 14.809 8.984 -12.388 1.00 67.25 189 GLY A CA 1
ATOM 1481 C C . GLY A 1 189 ? 16.002 9.933 -12.179 1.00 67.25 189 GLY A C 1
ATOM 1482 O O . GLY A 1 189 ? 16.955 9.588 -11.484 1.00 67.25 189 GLY A O 1
ATOM 1483 N N . ARG A 1 190 ? 15.972 11.151 -12.743 1.00 75.38 190 ARG A N 1
ATOM 1484 C CA . ARG A 1 190 ? 16.902 12.245 -12.417 1.00 75.38 190 ARG A CA 1
ATOM 1485 C C . ARG A 1 190 ? 16.142 13.560 -12.293 1.00 75.38 190 ARG A C 1
ATOM 1487 O O . ARG A 1 190 ? 15.497 13.985 -13.248 1.00 75.38 190 ARG A O 1
ATOM 1494 N N . HIS A 1 191 ? 16.280 14.238 -11.159 1.00 73.50 191 HIS A N 1
ATOM 1495 C CA . HIS A 1 191 ? 15.744 15.582 -10.959 1.00 73.50 191 HIS A CA 1
ATOM 1496 C C . HIS A 1 191 ? 16.611 16.387 -9.984 1.00 73.50 191 HIS A C 1
ATOM 1498 O O . HIS A 1 191 ? 17.418 15.836 -9.236 1.00 73.50 191 HIS A O 1
ATOM 1504 N N . HIS A 1 192 ? 16.435 17.706 -10.015 1.00 79.88 192 HIS A N 1
ATOM 1505 C CA . HIS A 1 192 ? 17.000 18.639 -9.047 1.00 79.88 192 HIS A CA 1
ATOM 1506 C C . HIS A 1 192 ? 15.863 19.217 -8.197 1.00 79.88 192 HIS A C 1
ATOM 1508 O O . HIS A 1 192 ? 14.817 19.562 -8.745 1.00 79.88 192 HIS A O 1
ATOM 1514 N N . GLY A 1 193 ? 16.077 19.358 -6.888 1.00 82.69 193 GLY A N 1
ATOM 1515 C CA . GLY A 1 193 ? 15.091 19.912 -5.955 1.00 82.69 193 GLY A CA 1
ATOM 1516 C C . GLY A 1 193 ? 14.466 18.858 -5.035 1.00 82.69 193 GLY A C 1
ATOM 1517 O O . GLY A 1 193 ? 15.024 17.770 -4.903 1.00 82.69 193 GLY A O 1
ATOM 1518 N N . PRO A 1 194 ? 13.348 19.190 -4.365 1.00 83.94 194 PRO A N 1
ATOM 1519 C CA . PRO A 1 194 ? 12.662 18.274 -3.461 1.00 83.94 194 PRO A CA 1
ATOM 1520 C C . PRO A 1 194 ? 12.257 16.960 -4.141 1.00 83.94 194 PRO A C 1
ATOM 1522 O O . PRO A 1 194 ? 11.672 16.958 -5.228 1.00 83.94 194 PRO A O 1
ATOM 1525 N N . THR A 1 195 ? 12.542 15.846 -3.472 1.00 85.31 195 THR A N 1
ATOM 1526 C CA . THR A 1 195 ? 12.242 14.489 -3.945 1.00 85.31 195 THR A CA 1
ATOM 1527 C C . THR A 1 195 ? 11.217 13.831 -3.041 1.00 85.31 195 THR A C 1
ATOM 1529 O O . THR A 1 195 ? 11.488 13.669 -1.852 1.00 85.31 195 THR A O 1
ATOM 1532 N N . CYS A 1 196 ? 10.096 13.356 -3.579 1.00 86.69 196 CYS A N 1
ATOM 1533 C CA . CYS A 1 196 ? 9.282 12.394 -2.842 1.00 86.69 196 CYS A CA 1
ATOM 1534 C C . CYS A 1 196 ? 10.005 11.045 -2.780 1.00 86.69 196 CYS A C 1
ATOM 1536 O O . CYS A 1 196 ? 10.232 10.404 -3.801 1.00 86.69 196 CYS A O 1
ATOM 1538 N N . SER A 1 197 ? 10.392 10.627 -1.579 1.00 88.25 197 SER A N 1
ATOM 1539 C CA . SER A 1 197 ? 10.968 9.313 -1.322 1.00 88.25 197 SER A CA 1
ATOM 1540 C C . SER A 1 197 ? 9.912 8.439 -0.683 1.00 88.25 197 SER A C 1
ATOM 1542 O O . SER A 1 197 ? 9.378 8.807 0.363 1.00 88.25 197 SER A O 1
ATOM 1544 N N . VAL A 1 198 ? 9.664 7.279 -1.280 1.00 92.19 198 VAL A N 1
ATOM 1545 C CA . VAL A 1 198 ? 8.587 6.391 -0.851 1.00 92.19 198 VAL A CA 1
ATOM 1546 C C . VAL A 1 198 ? 9.117 5.009 -0.522 1.00 92.19 198 VAL A C 1
ATOM 1548 O O . VAL A 1 198 ? 9.965 4.484 -1.243 1.00 92.19 198 VAL A O 1
ATOM 1551 N N . TYR A 1 199 ? 8.661 4.452 0.592 1.00 94.69 199 TYR A N 1
ATOM 1552 C CA . TYR A 1 199 ? 9.030 3.123 1.056 1.00 94.69 199 TYR A CA 1
ATOM 1553 C C . TYR A 1 199 ? 7.778 2.311 1.368 1.00 94.69 199 TYR A C 1
ATOM 1555 O O . TYR A 1 199 ? 6.959 2.746 2.180 1.00 94.69 199 TYR A O 1
ATOM 1563 N N . ASP A 1 200 ? 7.689 1.129 0.768 1.00 95.69 200 ASP A N 1
ATOM 1564 C CA . ASP A 1 200 ? 6.610 0.175 1.003 1.00 95.69 200 ASP A CA 1
ATOM 1565 C C . ASP A 1 200 ? 7.066 -0.891 1.996 1.00 95.69 200 ASP A C 1
ATOM 1567 O O . ASP A 1 200 ? 8.175 -1.419 1.881 1.00 95.69 200 ASP A O 1
ATOM 1571 N N . GLU A 1 201 ? 6.202 -1.251 2.943 1.00 96.44 201 GLU A N 1
ATOM 1572 C CA . GLU A 1 201 ? 6.385 -2.379 3.857 1.00 96.44 201 GLU A CA 1
ATOM 1573 C C . GLU A 1 201 ? 5.233 -3.385 3.751 1.00 96.44 201 GLU A C 1
ATOM 1575 O O . GLU A 1 201 ? 4.058 -3.022 3.713 1.00 96.44 201 GLU A O 1
ATOM 1580 N N . PHE A 1 202 ? 5.587 -4.671 3.739 1.00 97.25 202 PHE A N 1
ATOM 1581 C CA . PHE A 1 202 ? 4.652 -5.789 3.842 1.00 97.25 202 PHE A CA 1
ATOM 1582 C C . PHE A 1 202 ? 4.705 -6.347 5.257 1.00 97.25 202 PHE A C 1
ATOM 1584 O O . PHE A 1 202 ? 5.783 -6.714 5.741 1.00 97.25 202 PHE A O 1
ATOM 1591 N N . LEU A 1 203 ? 3.558 -6.429 5.922 1.00 98.12 203 LEU A N 1
ATOM 1592 C CA . LEU A 1 203 ? 3.478 -6.688 7.356 1.00 98.12 203 LEU A CA 1
ATOM 1593 C C . LEU A 1 203 ? 2.546 -7.848 7.688 1.00 98.12 203 LEU A C 1
ATOM 1595 O O . LEU A 1 203 ? 1.470 -7.982 7.105 1.00 98.12 203 LEU A O 1
ATOM 1599 N N . GLU A 1 204 ? 2.932 -8.614 8.705 1.00 98.19 204 GLU A N 1
ATOM 1600 C CA . GLU A 1 204 ? 1.999 -9.367 9.539 1.00 98.19 204 GLU A CA 1
ATOM 1601 C C . GLU A 1 204 ? 1.617 -8.500 10.741 1.00 98.19 204 GLU A C 1
ATOM 1603 O O . GLU A 1 204 ? 2.474 -7.893 11.398 1.00 98.19 204 GLU A O 1
ATOM 1608 N N . LEU A 1 205 ? 0.321 -8.464 11.030 1.00 98.62 205 LEU A N 1
ATOM 1609 C CA . LEU A 1 205 ? -0.273 -7.698 12.113 1.00 98.62 205 LEU A CA 1
ATOM 1610 C C . LEU A 1 205 ? -1.125 -8.610 13.008 1.00 98.62 205 LEU A C 1
ATOM 1612 O O . LEU A 1 205 ? -1.532 -9.710 12.614 1.00 98.62 205 LEU A O 1
ATOM 1616 N N . ARG A 1 206 ? -1.439 -8.133 14.213 1.00 98.56 206 ARG A N 1
ATOM 1617 C CA . ARG A 1 206 ? -2.447 -8.726 15.102 1.00 98.56 206 ARG A CA 1
ATOM 1618 C C . ARG A 1 206 ? -3.413 -7.668 15.601 1.00 98.56 206 ARG A C 1
ATOM 1620 O O . ARG A 1 206 ? -2.992 -6.564 15.925 1.00 98.56 206 ARG A O 1
ATOM 1627 N N . THR A 1 207 ? -4.689 -8.025 15.669 1.00 98.19 207 THR A N 1
ATOM 1628 C CA . THR A 1 207 ? -5.717 -7.219 16.342 1.00 98.19 207 THR A CA 1
ATOM 1629 C C . THR A 1 207 ? -5.582 -7.310 17.867 1.00 98.19 207 THR A C 1
ATOM 1631 O O . THR A 1 207 ? -4.911 -8.210 18.378 1.00 98.19 207 THR A O 1
ATOM 1634 N N . ASP A 1 208 ? -6.293 -6.458 18.610 1.00 95.12 208 ASP A N 1
ATOM 1635 C CA . ASP A 1 208 ? -6.384 -6.550 20.081 1.00 95.12 208 ASP A CA 1
ATOM 1636 C C . ASP A 1 208 ? -6.959 -7.892 20.574 1.00 95.12 208 ASP A C 1
ATOM 1638 O O . ASP A 1 208 ? -6.647 -8.352 21.673 1.00 95.12 208 ASP A O 1
ATOM 1642 N N . ALA A 1 209 ? -7.786 -8.545 19.751 1.00 94.69 209 ALA A N 1
ATOM 1643 C CA . ALA A 1 209 ? -8.335 -9.874 20.015 1.00 94.69 209 ALA A CA 1
ATOM 1644 C C . ALA A 1 209 ? -7.406 -11.015 19.550 1.00 94.69 209 ALA A C 1
ATOM 1646 O O . ALA A 1 209 ? -7.833 -12.167 19.490 1.00 94.69 209 ALA A O 1
ATOM 1647 N N . ASP A 1 210 ? -6.158 -10.702 19.190 1.00 96.25 210 ASP A N 1
ATOM 1648 C CA . ASP A 1 210 ? -5.146 -11.619 18.648 1.00 96.25 210 ASP A CA 1
ATOM 1649 C C . ASP A 1 210 ? -5.536 -12.287 17.311 1.00 96.25 210 ASP A C 1
ATOM 1651 O O . ASP A 1 210 ? -4.903 -13.246 16.870 1.00 96.25 210 ASP A O 1
ATOM 1655 N N . ALA A 1 211 ? -6.546 -11.774 16.600 1.00 97.69 211 ALA A N 1
ATOM 1656 C CA . ALA A 1 211 ? -6.838 -12.198 15.228 1.00 97.69 211 ALA A CA 1
ATOM 1657 C C . ALA A 1 211 ? -5.731 -11.728 14.258 1.00 97.69 211 ALA A C 1
ATOM 1659 O O . ALA A 1 211 ? -5.214 -10.616 14.435 1.00 97.69 211 ALA A O 1
ATOM 1660 N N . PRO A 1 212 ? -5.344 -12.543 13.258 1.00 97.69 212 PRO A N 1
ATOM 1661 C CA . PRO A 1 212 ? -4.335 -12.169 12.275 1.00 97.69 212 PRO A CA 1
ATOM 1662 C C . PRO A 1 212 ? -4.852 -11.083 11.326 1.00 97.69 212 PRO A C 1
ATOM 1664 O O . PRO A 1 212 ? -6.026 -11.052 10.971 1.00 97.69 212 PRO A O 1
ATOM 1667 N N . ALA A 1 213 ? -3.947 -10.222 10.876 1.00 97.94 213 ALA A N 1
ATOM 1668 C CA . ALA A 1 213 ? -4.171 -9.354 9.730 1.00 97.94 213 ALA A CA 1
ATOM 1669 C C . ALA A 1 213 ? -2.860 -9.190 8.949 1.00 97.94 213 ALA A C 1
ATOM 1671 O O . ALA A 1 213 ? -1.774 -9.513 9.438 1.00 97.94 213 ALA A O 1
ATOM 1672 N N . SER A 1 214 ? -2.956 -8.686 7.727 1.00 97.56 214 SER A N 1
ATOM 1673 C CA . SER A 1 214 ? -1.794 -8.351 6.899 1.00 97.56 214 SER A CA 1
ATOM 1674 C C . SER A 1 214 ? -1.920 -6.938 6.369 1.00 97.56 214 SER A C 1
ATOM 1676 O O . SER A 1 214 ? -3.038 -6.452 6.209 1.00 97.56 214 SER A O 1
ATOM 1678 N N . ALA A 1 215 ? -0.802 -6.283 6.078 1.00 97.75 215 ALA A N 1
ATOM 1679 C CA . ALA A 1 215 ? -0.850 -4.970 5.456 1.00 97.75 215 ALA A CA 1
ATOM 1680 C C . ALA A 1 215 ? 0.239 -4.755 4.414 1.00 97.75 215 ALA A C 1
ATOM 1682 O O . ALA A 1 215 ? 1.349 -5.275 4.535 1.00 97.75 215 ALA A O 1
ATOM 1683 N N . LEU A 1 216 ? -0.104 -3.931 3.428 1.00 97.25 216 LEU A N 1
ATOM 1684 C CA . LEU A 1 216 ? 0.844 -3.139 2.659 1.00 97.25 216 LEU A CA 1
ATOM 1685 C C . LEU A 1 216 ? 0.751 -1.710 3.186 1.00 97.25 216 LEU A C 1
ATOM 1687 O O . LEU A 1 216 ? -0.343 -1.142 3.226 1.00 97.25 216 LEU A O 1
ATOM 1691 N N . VAL A 1 217 ? 1.874 -1.136 3.606 1.00 97.69 217 VAL A N 1
ATOM 1692 C CA . VAL A 1 217 ? 1.920 0.252 4.074 1.00 97.69 217 VAL A CA 1
ATOM 1693 C C . VAL A 1 217 ? 2.944 1.023 3.264 1.00 97.69 217 VAL A C 1
ATOM 1695 O O . VAL A 1 217 ? 4.115 0.665 3.238 1.00 97.69 217 VAL A O 1
ATOM 1698 N N . GLU A 1 218 ? 2.490 2.085 2.616 1.00 95.81 218 GLU A N 1
ATOM 1699 C CA . GLU A 1 218 ? 3.328 2.997 1.849 1.00 95.81 218 GLU A CA 1
ATOM 1700 C C . GLU A 1 218 ? 3.599 4.255 2.680 1.00 95.81 218 GLU A C 1
ATOM 1702 O O . GLU A 1 218 ? 2.670 4.894 3.190 1.00 95.81 218 GLU A O 1
ATOM 1707 N N . HIS A 1 219 ? 4.874 4.624 2.804 1.00 95.25 219 HIS A N 1
ATOM 1708 C CA . HIS A 1 219 ? 5.331 5.822 3.511 1.00 95.25 219 HIS A CA 1
ATOM 1709 C C . HIS A 1 219 ? 6.052 6.748 2.555 1.00 95.25 219 HIS A C 1
ATOM 1711 O O . HIS A 1 219 ? 7.142 6.422 2.085 1.00 95.25 219 HIS A O 1
ATOM 1717 N N . GLY A 1 220 ? 5.495 7.930 2.320 1.00 92.19 220 GLY A N 1
ATOM 1718 C CA . GLY A 1 220 ? 6.159 8.958 1.536 1.00 92.19 220 GLY A CA 1
ATOM 1719 C C . GLY A 1 220 ? 6.610 10.131 2.375 1.00 92.19 220 GLY A C 1
ATOM 1720 O O . GLY A 1 220 ? 5.860 10.654 3.195 1.00 92.19 220 GLY A O 1
ATOM 1721 N N . ILE A 1 221 ? 7.828 10.593 2.118 1.00 91.12 221 ILE A N 1
ATOM 1722 C CA . ILE A 1 221 ? 8.366 11.818 2.702 1.00 91.12 221 ILE A CA 1
ATOM 1723 C C . ILE A 1 221 ? 9.096 12.629 1.641 1.00 91.12 221 ILE A C 1
ATOM 1725 O O . ILE A 1 221 ? 9.812 12.084 0.795 1.00 91.12 221 ILE A O 1
ATOM 1729 N N . ILE A 1 222 ? 8.968 13.950 1.707 1.00 89.31 222 ILE A N 1
ATOM 1730 C CA . ILE A 1 222 ? 9.794 14.829 0.887 1.00 89.31 222 ILE A CA 1
ATOM 1731 C C . ILE A 1 222 ? 11.188 14.950 1.483 1.00 89.31 222 ILE A C 1
ATOM 1733 O O . ILE A 1 222 ? 11.397 15.485 2.573 1.00 89.31 222 ILE A O 1
ATOM 1737 N N . ARG A 1 223 ? 12.172 14.507 0.708 1.00 85.88 223 ARG A N 1
ATOM 1738 C CA . ARG A 1 223 ? 13.580 14.807 0.929 1.00 85.88 223 ARG A CA 1
ATOM 1739 C C . ARG A 1 223 ? 13.883 16.159 0.308 1.00 85.88 223 ARG A C 1
ATOM 1741 O O . ARG A 1 223 ? 13.920 16.306 -0.911 1.00 85.88 223 ARG A O 1
ATOM 1748 N N . ASN A 1 224 ? 14.107 17.146 1.162 1.00 80.25 224 ASN A N 1
ATOM 1749 C CA . ASN A 1 224 ? 14.594 18.445 0.730 1.00 80.25 224 ASN A CA 1
ATOM 1750 C C . ASN A 1 224 ? 16.115 18.397 0.593 1.00 80.25 224 ASN A C 1
ATOM 1752 O O . ASN A 1 224 ? 16.811 17.958 1.509 1.00 80.25 224 ASN A O 1
ATOM 1756 N N . VAL A 1 225 ? 16.623 18.866 -0.544 1.00 61.41 225 VAL A N 1
ATOM 1757 C CA . VAL A 1 225 ? 18.047 19.157 -0.706 1.00 61.41 225 VAL A CA 1
ATOM 1758 C C . VAL A 1 225 ? 18.233 20.611 -0.280 1.00 61.41 225 VAL A C 1
ATOM 1760 O O . VAL A 1 225 ? 17.706 21.511 -0.932 1.00 61.41 225 VAL A O 1
ATOM 1763 N N . SER A 1 226 ? 18.883 20.817 0.865 1.00 56.81 226 SER A N 1
ATOM 1764 C CA . SER A 1 226 ? 19.327 22.135 1.341 1.00 56.81 226 SER A CA 1
ATOM 1765 C C . SER A 1 226 ? 20.451 22.693 0.481 1.00 56.81 226 SER A C 1
ATOM 1767 O O . SER A 1 226 ? 21.346 21.880 0.152 1.00 56.81 226 SER A O 1
#